Protein AF-A0A354K748-F1 (afdb_monomer_lite)

Sequence (217 aa):
MIGDKGWLSARDEPNITFRPRKWERGETMPKYYLRLAEQTVRAGMRTVRKTLIVLAAGIAILNGLFLYPMLTAGFHWQKLLPLAGGTAIGAALMLVYFFSNRKSVDETCRWLQEGQFKWRTGRLDDIVGEVVDYTYDDDGRDPVVKLYAYVDGEKVPEPVIYKTHLSHSASEFLTKKTTVRIRREGELHLGSQVTLVKPIGSKETWILPQNLEFDEH

Structure (mmCIF, N/CA/C/O backbone):
data_AF-A0A354K748-F1
#
_entry.id   AF-A0A354K748-F1
#
loop_
_atom_site.group_PDB
_atom_site.id
_atom_site.type_symbol
_atom_site.label_atom_id
_atom_site.label_alt_id
_atom_site.label_comp_id
_atom_site.label_asym_id
_atom_site.label_entity_id
_atom_site.label_seq_id
_atom_site.pdbx_PDB_ins_code
_atom_site.Cartn_x
_atom_site.Cartn_y
_atom_site.Cartn_z
_atom_site.occupancy
_atom_site.B_iso_or_equiv
_atom_site.auth_seq_id
_atom_site.auth_comp_id
_atom_site.auth_asym_id
_atom_site.auth_atom_id
_atom_site.pdbx_PDB_model_num
ATOM 1 N N . MET A 1 1 ? -12.310 20.104 15.685 1.00 75.94 1 MET A N 1
ATOM 2 C CA . MET A 1 1 ? -11.903 19.913 17.090 1.00 75.94 1 MET A CA 1
ATOM 3 C C . MET A 1 1 ? -11.054 18.658 17.218 1.00 75.94 1 MET A C 1
ATOM 5 O O . MET A 1 1 ? -11.095 17.814 16.329 1.00 75.94 1 MET A O 1
ATOM 9 N N . ILE A 1 2 ? -10.283 18.533 18.308 1.00 84.56 2 ILE A N 1
ATOM 10 C CA . ILE A 1 2 ? -9.567 17.283 18.611 1.00 84.56 2 ILE A CA 1
ATOM 11 C C . ILE A 1 2 ? -10.613 16.171 18.732 1.00 84.56 2 ILE A C 1
ATOM 13 O O . ILE A 1 2 ? -11.639 16.365 19.384 1.00 84.56 2 ILE A O 1
ATOM 17 N N . GLY A 1 3 ? -10.369 15.046 18.066 1.00 84.75 3 GLY A N 1
ATOM 18 C CA . GLY A 1 3 ? -11.308 13.932 17.952 1.00 84.75 3 GLY A CA 1
ATOM 19 C C . GLY A 1 3 ? -12.232 13.995 16.732 1.00 84.75 3 GLY A C 1
ATOM 20 O O . GLY A 1 3 ? -12.964 13.034 16.499 1.00 84.75 3 GLY A O 1
ATOM 21 N N . ASP A 1 4 ? -12.194 15.063 15.924 1.00 86.75 4 ASP A N 1
ATOM 22 C CA . ASP A 1 4 ? -12.896 15.067 14.637 1.00 86.75 4 ASP A CA 1
ATOM 23 C C . ASP A 1 4 ? -12.291 14.010 13.708 1.00 86.75 4 ASP A C 1
ATOM 25 O O . ASP A 1 4 ? -11.068 13.894 13.575 1.00 86.75 4 ASP A O 1
ATOM 29 N N . LYS A 1 5 ? -13.165 13.243 13.050 1.00 89.06 5 LYS A N 1
ATOM 30 C CA . LYS A 1 5 ? -12.787 12.113 12.201 1.00 89.06 5 LYS A CA 1
ATOM 31 C C . LYS A 1 5 ? -13.234 12.305 10.759 1.00 89.06 5 LYS A C 1
ATOM 33 O O . LYS A 1 5 ? -14.249 12.937 10.475 1.00 89.06 5 LYS A O 1
ATOM 38 N N . GLY A 1 6 ? -12.497 11.671 9.861 1.00 86.25 6 GLY A N 1
ATOM 39 C CA . GLY A 1 6 ? -12.905 11.376 8.494 1.00 86.25 6 GLY A CA 1
ATOM 40 C C . GLY A 1 6 ? -12.527 9.942 8.154 1.00 86.25 6 GLY A C 1
ATOM 41 O O . GLY A 1 6 ? -11.638 9.371 8.781 1.00 86.25 6 GLY A O 1
ATOM 42 N N . TRP A 1 7 ? -13.193 9.351 7.171 1.00 86.62 7 TRP A N 1
ATOM 43 C CA . TRP A 1 7 ? -12.970 7.965 6.758 1.00 86.62 7 TRP A CA 1
ATOM 44 C C . TRP A 1 7 ? -12.873 7.858 5.241 1.00 86.62 7 TRP A C 1
ATOM 46 O O . TRP A 1 7 ? -13.441 8.670 4.506 1.00 86.62 7 TRP A O 1
ATOM 56 N N . LEU A 1 8 ? -12.128 6.861 4.763 1.00 83.06 8 LEU A N 1
ATOM 57 C CA . LEU A 1 8 ? -11.859 6.694 3.337 1.00 83.06 8 LEU A CA 1
ATOM 58 C C . LEU A 1 8 ? -13.128 6.339 2.551 1.00 83.06 8 LEU A C 1
ATOM 60 O O . LEU A 1 8 ? -13.272 6.765 1.406 1.00 83.06 8 LEU A O 1
ATOM 64 N N . SER A 1 9 ? -14.056 5.586 3.149 1.00 74.06 9 SER A N 1
ATOM 65 C CA . SER A 1 9 ? -15.314 5.200 2.496 1.00 74.06 9 SER A CA 1
ATOM 66 C C . SER A 1 9 ? -16.288 6.369 2.259 1.00 74.06 9 SER A C 1
ATOM 68 O O . SER A 1 9 ? -17.224 6.226 1.472 1.00 74.06 9 SER A O 1
ATOM 70 N N . ALA A 1 10 ? -16.063 7.525 2.901 1.00 68.69 10 ALA A N 1
ATOM 71 C CA . ALA A 1 10 ? -16.827 8.774 2.796 1.00 68.69 10 ALA A CA 1
ATOM 72 C C . ALA A 1 10 ? -18.362 8.683 2.985 1.00 68.69 10 ALA A C 1
ATOM 74 O O . ALA A 1 10 ? -19.058 9.652 2.685 1.00 68.69 10 ALA A O 1
ATOM 75 N N . ARG A 1 11 ? -18.901 7.550 3.464 1.00 67.00 11 ARG A N 1
ATOM 76 C CA . ARG A 1 11 ? -20.341 7.353 3.720 1.00 67.00 11 ARG A CA 1
ATOM 77 C C . ARG A 1 11 ? -20.691 7.591 5.186 1.00 67.00 11 ARG A C 1
ATOM 79 O O . ARG A 1 11 ? -20.864 8.735 5.584 1.00 67.00 11 ARG A O 1
ATOM 86 N N . ASP A 1 12 ? -20.688 6.528 5.978 1.00 67.44 12 ASP A N 1
ATOM 87 C CA . ASP A 1 12 ? -21.029 6.538 7.399 1.00 67.44 12 ASP A CA 1
ATOM 88 C C . ASP A 1 12 ? -19.803 6.166 8.230 1.00 67.44 12 ASP A C 1
ATOM 90 O O . ASP A 1 12 ? -18.889 5.517 7.712 1.00 67.44 12 ASP A O 1
ATOM 94 N N . GLU A 1 13 ? -19.780 6.568 9.509 1.00 72.88 13 GLU A N 1
ATOM 95 C CA . GLU A 1 13 ? -18.718 6.127 10.416 1.00 72.88 13 GLU A CA 1
ATOM 96 C C . GLU A 1 13 ? -18.688 4.591 10.389 1.00 72.88 13 GLU A C 1
ATOM 98 O O . GLU A 1 13 ? -19.732 3.953 10.579 1.00 72.88 13 GLU A O 1
ATOM 103 N N . PRO A 1 14 ? -17.530 3.979 10.089 1.00 65.38 14 PRO A N 1
ATOM 104 C CA . PRO A 1 14 ? -17.460 2.541 9.910 1.00 65.38 14 PRO A CA 1
ATOM 105 C C . PRO A 1 14 ? -17.919 1.842 11.190 1.00 65.38 14 PRO A C 1
ATOM 107 O O . PRO A 1 14 ? -17.391 2.087 12.276 1.00 65.38 14 PRO A O 1
ATOM 110 N N . ASN A 1 15 ? -18.904 0.949 11.062 1.00 68.19 15 ASN A N 1
ATOM 111 C CA . ASN A 1 15 ? -19.340 0.111 12.172 1.00 68.19 15 ASN A CA 1
ATOM 112 C C . ASN A 1 15 ? -18.269 -0.953 12.445 1.00 68.19 15 ASN A C 1
ATOM 114 O O . ASN A 1 15 ? -18.221 -2.009 11.808 1.00 68.19 15 ASN A O 1
ATOM 118 N N . ILE A 1 16 ? -17.374 -0.632 13.374 1.00 66.94 16 ILE A N 1
ATOM 119 C CA . ILE A 1 16 ? -16.234 -1.462 13.735 1.00 66.94 16 ILE A CA 1
ATOM 120 C C . ILE A 1 16 ? -16.694 -2.495 14.764 1.00 66.94 16 ILE A C 1
ATOM 122 O O . ILE A 1 16 ? -16.715 -2.253 15.970 1.00 66.94 16 ILE A O 1
ATOM 126 N N . THR A 1 17 ? -17.083 -3.671 14.281 1.00 63.25 17 THR A N 1
ATOM 127 C CA . THR A 1 17 ? -17.423 -4.793 15.158 1.00 63.25 17 THR A CA 1
ATOM 128 C C . THR A 1 17 ? -16.148 -5.524 15.570 1.00 63.25 17 THR A C 1
ATOM 130 O O . THR A 1 17 ? -15.422 -6.040 14.713 1.00 63.25 17 THR A O 1
ATOM 133 N N . PHE A 1 18 ? -15.887 -5.589 16.880 1.00 61.38 18 PHE A N 1
ATOM 134 C CA . PHE A 1 18 ? -14.794 -6.393 17.423 1.00 61.38 18 PHE A CA 1
ATOM 135 C C . PHE A 1 18 ? -14.969 -7.848 16.993 1.00 61.38 18 PHE A C 1
ATOM 137 O O . PHE A 1 18 ? -16.021 -8.451 17.223 1.00 61.38 18 PHE A O 1
ATOM 144 N N . ARG A 1 19 ? -13.940 -8.415 16.363 1.00 63.41 19 ARG A N 1
ATOM 145 C CA . ARG A 1 19 ? -13.927 -9.826 15.988 1.00 63.41 19 ARG A CA 1
ATOM 146 C C . ARG A 1 19 ? -12.844 -10.541 16.781 1.00 63.41 19 ARG A C 1
ATOM 148 O O . ARG A 1 19 ? -11.734 -10.023 16.893 1.00 63.41 19 ARG A O 1
ATOM 155 N N . PRO A 1 20 ? -13.136 -11.730 17.338 1.00 54.44 20 PRO A N 1
ATOM 156 C CA . PRO A 1 20 ? -12.086 -12.536 17.934 1.00 54.44 20 PRO A CA 1
ATOM 157 C C . PRO A 1 20 ? -11.020 -12.781 16.869 1.00 54.44 20 PRO A C 1
ATOM 159 O O . PRO A 1 20 ? -11.369 -13.104 15.732 1.00 54.44 20 PRO A O 1
ATOM 162 N N . ARG A 1 21 ? -9.743 -12.612 17.236 1.00 55.16 21 ARG A N 1
ATOM 163 C CA . ARG A 1 21 ? -8.594 -12.891 16.366 1.00 55.16 21 ARG A CA 1
ATOM 164 C C . ARG A 1 21 ? -8.732 -14.310 15.829 1.00 55.16 21 ARG A C 1
ATOM 166 O O . ARG A 1 21 ? -8.419 -15.274 16.525 1.00 55.16 21 ARG A O 1
ATOM 173 N N . LYS A 1 22 ? -9.261 -14.465 14.618 1.00 52.22 22 LYS A N 1
ATOM 174 C CA . LYS A 1 22 ? -9.404 -15.783 14.015 1.00 52.22 22 LYS A CA 1
ATOM 175 C C . LYS A 1 22 ? -8.092 -16.098 13.293 1.00 52.22 22 LYS A C 1
ATOM 177 O O . LYS A 1 22 ? -7.622 -15.356 12.431 1.00 52.22 22 LYS A O 1
ATOM 182 N N . TRP A 1 23 ? -7.484 -17.193 13.738 1.00 52.84 23 TRP A N 1
ATOM 183 C CA . TRP A 1 23 ? -6.265 -17.824 13.231 1.00 52.84 23 TRP A CA 1
ATOM 184 C C . TRP A 1 23 ? -4.999 -16.954 13.221 1.00 52.84 23 TRP A C 1
ATOM 186 O O . TRP A 1 23 ? -4.477 -16.578 12.179 1.00 52.84 23 TRP A O 1
ATOM 196 N N . GLU A 1 24 ? -4.435 -16.773 14.417 1.00 51.75 24 GLU A N 1
ATOM 197 C CA . GLU A 1 24 ? -2.978 -16.658 14.616 1.00 51.75 24 GLU A CA 1
ATOM 198 C C . GLU A 1 24 ? -2.280 -18.041 14.581 1.00 51.75 24 GLU A C 1
ATOM 200 O O . GLU A 1 24 ? -1.058 -18.123 14.672 1.00 51.75 24 GLU A O 1
ATOM 205 N N . ARG A 1 25 ? -3.041 -19.144 14.481 1.00 42.56 25 ARG A N 1
ATOM 206 C CA . ARG A 1 25 ? -2.544 -20.524 14.621 1.00 42.56 25 ARG A CA 1
ATOM 207 C C . ARG A 1 25 ? -3.112 -21.463 13.562 1.00 42.56 25 ARG A C 1
ATOM 209 O O . ARG A 1 25 ? -3.894 -22.349 13.870 1.00 42.56 25 ARG A O 1
ATOM 216 N N . GLY A 1 26 ? -2.729 -21.255 12.312 1.00 48.12 26 GLY A N 1
ATOM 217 C CA . GLY A 1 26 ? -2.787 -22.295 11.288 1.00 48.12 26 GLY A CA 1
ATOM 218 C C . GLY A 1 26 ? -1.397 -22.376 10.687 1.00 48.12 26 GLY A C 1
ATOM 219 O O . GLY A 1 26 ? -0.922 -21.380 10.153 1.00 48.12 26 GLY A O 1
ATOM 220 N N . GLU A 1 27 ? -0.716 -23.510 10.830 1.00 52.72 27 GLU A N 1
ATOM 221 C CA . GLU A 1 27 ? 0.703 -23.676 10.476 1.00 52.72 27 GLU A CA 1
ATOM 222 C C . GLU A 1 27 ? 1.026 -23.376 9.003 1.00 52.72 27 GLU A C 1
ATOM 224 O O . GLU A 1 27 ? 2.193 -23.240 8.648 1.00 52.72 27 GLU A O 1
ATOM 229 N N . THR A 1 28 ? 0.023 -23.223 8.132 1.00 61.69 28 THR A N 1
ATOM 230 C CA . THR A 1 28 ? 0.229 -22.844 6.734 1.00 61.69 28 THR A CA 1
ATOM 231 C C . THR A 1 28 ? -0.881 -21.936 6.209 1.00 61.69 28 THR A C 1
ATOM 233 O O . THR A 1 28 ? -2.072 -22.179 6.387 1.00 61.69 28 THR A O 1
ATOM 236 N N . MET A 1 29 ? -0.476 -20.870 5.520 1.00 71.12 29 MET A N 1
ATOM 237 C CA . MET A 1 29 ? -1.375 -20.017 4.752 1.00 71.12 29 MET A CA 1
ATOM 238 C C . MET A 1 29 ? -1.887 -20.780 3.519 1.00 71.12 29 MET A C 1
ATOM 240 O O . MET A 1 29 ? -1.072 -21.368 2.798 1.00 71.12 29 MET A O 1
ATOM 244 N N . PRO A 1 30 ? -3.197 -20.761 3.209 1.00 75.00 30 PRO A N 1
ATOM 245 C CA . PRO A 1 30 ? -3.709 -21.460 2.039 1.00 75.00 30 PRO A CA 1
ATOM 246 C C . PRO A 1 30 ? -3.055 -20.941 0.751 1.00 75.00 30 PRO A C 1
ATOM 248 O O . PRO A 1 30 ? -2.940 -19.731 0.527 1.00 75.00 30 PRO A O 1
ATOM 251 N N . LYS A 1 31 ? -2.668 -21.862 -0.144 1.00 79.38 31 LYS A N 1
ATOM 252 C CA . LYS A 1 31 ? -1.959 -21.544 -1.402 1.00 79.38 31 LYS A CA 1
ATOM 253 C C . LYS A 1 31 ? -2.696 -20.519 -2.267 1.00 79.38 31 LYS A C 1
ATOM 255 O O . LYS A 1 31 ? -2.056 -19.756 -2.986 1.00 79.38 31 LYS A O 1
ATOM 260 N N . TYR A 1 32 ? -4.027 -20.507 -2.213 1.00 81.31 32 TYR A N 1
ATOM 261 C CA . TYR A 1 32 ? -4.853 -19.537 -2.927 1.00 81.31 32 TYR A CA 1
ATOM 262 C C . TYR A 1 32 ? -4.533 -18.094 -2.507 1.00 81.31 32 TYR A C 1
ATOM 264 O O . TYR A 1 32 ? -4.169 -17.278 -3.352 1.00 81.31 32 TYR A O 1
ATOM 272 N N . TYR A 1 33 ? -4.553 -17.798 -1.205 1.00 78.25 33 TYR A N 1
ATOM 273 C CA . TYR A 1 33 ? -4.236 -16.464 -0.694 1.00 78.25 33 TYR A CA 1
ATOM 274 C C . TYR A 1 33 ? -2.764 -16.099 -0.879 1.00 78.25 33 TYR A C 1
ATOM 276 O O . TYR A 1 33 ? -2.456 -14.927 -1.079 1.00 78.25 33 TYR A O 1
ATOM 284 N N . LEU A 1 34 ? -1.858 -17.087 -0.890 1.00 81.50 34 LEU A N 1
ATOM 285 C CA . LEU A 1 34 ? -0.450 -16.859 -1.239 1.00 81.50 34 LEU A CA 1
ATOM 286 C C . LEU A 1 34 ? -0.306 -16.360 -2.666 1.00 81.50 34 LEU A C 1
ATOM 288 O O . LEU A 1 34 ? 0.344 -15.346 -2.900 1.00 81.50 34 LEU A O 1
ATOM 292 N N . ARG A 1 35 ? -0.989 -17.012 -3.609 1.00 83.81 35 ARG A N 1
ATOM 293 C CA . ARG A 1 35 ? -1.013 -16.573 -5.006 1.00 83.81 35 ARG A CA 1
ATOM 294 C C . ARG A 1 35 ? -1.620 -15.180 -5.147 1.00 83.81 35 ARG A C 1
ATOM 296 O O . ARG A 1 35 ? -1.102 -14.389 -5.926 1.00 83.81 35 ARG A O 1
ATOM 303 N N . LEU A 1 36 ? -2.675 -14.860 -4.397 1.00 83.69 36 LEU A N 1
ATOM 304 C CA . LEU A 1 36 ? -3.265 -13.518 -4.408 1.00 83.69 36 LEU A CA 1
ATOM 305 C C . LEU A 1 36 ? -2.315 -12.460 -3.835 1.00 83.69 36 LEU A C 1
ATOM 307 O O . LEU A 1 36 ? -2.139 -11.409 -4.445 1.00 83.69 36 LEU A O 1
ATOM 311 N N . ALA A 1 37 ? -1.648 -12.745 -2.716 1.00 81.94 37 ALA A N 1
ATOM 312 C CA . ALA A 1 37 ? -0.648 -11.854 -2.137 1.00 81.94 37 ALA A CA 1
ATOM 313 C C . ALA A 1 37 ? 0.531 -11.627 -3.099 1.00 81.94 37 ALA A C 1
ATOM 315 O O . ALA A 1 37 ? 0.930 -10.485 -3.326 1.00 81.94 37 ALA A O 1
ATOM 316 N N . GLU A 1 38 ? 1.040 -12.685 -3.739 1.00 84.81 38 GLU A N 1
ATOM 317 C CA . GLU A 1 38 ? 2.064 -12.583 -4.784 1.00 84.81 38 GLU A CA 1
ATOM 318 C C . GLU A 1 38 ? 1.583 -11.756 -5.979 1.00 84.81 38 GLU A C 1
ATOM 320 O O . GLU A 1 38 ? 2.339 -10.945 -6.514 1.00 84.81 38 GLU A O 1
ATOM 325 N N . GLN A 1 39 ? 0.331 -11.931 -6.409 1.00 84.19 39 GLN A N 1
ATOM 326 C CA . GLN A 1 39 ? -0.252 -11.130 -7.482 1.00 84.19 39 GLN A CA 1
ATOM 327 C C . GLN A 1 39 ? -0.320 -9.653 -7.100 1.00 84.19 39 GLN A C 1
ATOM 329 O O . GLN A 1 39 ? 0.059 -8.823 -7.922 1.00 84.19 39 GLN A O 1
ATOM 334 N N . THR A 1 40 ? -0.707 -9.318 -5.867 1.00 80.62 40 THR A N 1
ATOM 335 C CA . THR A 1 40 ? -0.685 -7.941 -5.346 1.00 80.62 40 THR A CA 1
ATOM 336 C C . THR A 1 40 ? 0.741 -7.385 -5.301 1.00 80.62 40 THR A C 1
ATOM 338 O O . THR A 1 40 ? 0.992 -6.256 -5.730 1.00 80.62 40 THR A O 1
ATOM 341 N N . VAL A 1 41 ? 1.722 -8.188 -4.875 1.00 82.56 41 VAL A N 1
ATOM 342 C CA . VAL A 1 41 ? 3.137 -7.789 -4.888 1.00 82.56 41 VAL A CA 1
ATOM 343 C C . VAL A 1 41 ? 3.641 -7.560 -6.312 1.00 82.56 41 VAL A C 1
ATOM 345 O O . VAL A 1 41 ? 4.312 -6.563 -6.581 1.00 82.56 41 VAL A O 1
ATOM 348 N N . ARG A 1 42 ? 3.270 -8.415 -7.265 1.00 81.75 42 ARG A N 1
ATOM 349 C CA . ARG A 1 42 ? 3.650 -8.281 -8.678 1.00 81.75 42 ARG A CA 1
ATOM 350 C C . ARG A 1 42 ? 2.858 -7.204 -9.413 1.00 81.75 42 ARG A C 1
ATOM 352 O O . ARG A 1 42 ? 3.371 -6.667 -10.392 1.00 81.75 42 ARG A O 1
ATOM 359 N N . ALA A 1 43 ? 1.656 -6.847 -8.966 1.00 76.00 43 ALA A N 1
ATOM 360 C CA . ALA A 1 43 ? 0.807 -5.859 -9.627 1.00 76.00 43 ALA A CA 1
ATOM 361 C C . ALA A 1 43 ? 1.536 -4.519 -9.789 1.00 76.00 43 ALA A C 1
ATOM 363 O O . ALA A 1 43 ? 1.643 -4.045 -10.917 1.00 76.00 43 ALA A O 1
ATOM 364 N N . GLY A 1 44 ? 2.230 -4.014 -8.763 1.00 66.94 44 GLY A N 1
ATOM 365 C CA . GLY A 1 44 ? 2.998 -2.778 -8.972 1.00 66.94 44 GLY A CA 1
ATOM 366 C C . GLY A 1 44 ? 4.233 -2.874 -9.861 1.00 66.94 44 GLY A C 1
ATOM 367 O O . GLY A 1 44 ? 4.750 -1.828 -10.237 1.00 66.94 44 GLY A O 1
ATOM 368 N N . MET A 1 45 ? 4.695 -4.066 -10.269 1.00 71.25 45 MET A N 1
ATOM 369 C CA . MET A 1 45 ? 5.645 -4.138 -11.396 1.00 71.25 45 MET A CA 1
ATOM 370 C C . MET A 1 45 ? 5.000 -3.644 -12.691 1.00 71.25 45 MET A C 1
ATOM 372 O O . MET A 1 45 ? 5.692 -3.124 -13.563 1.00 71.25 45 MET A O 1
ATOM 376 N N . ARG A 1 46 ? 3.675 -3.782 -12.837 1.00 72.00 46 ARG A N 1
ATOM 377 C CA . ARG A 1 46 ? 2.939 -3.246 -13.989 1.00 72.00 46 ARG A CA 1
ATOM 378 C C . ARG A 1 46 ? 2.999 -1.724 -13.999 1.00 72.00 46 ARG A C 1
ATOM 380 O O . ARG A 1 46 ? 3.217 -1.153 -15.062 1.00 72.00 46 ARG A O 1
ATOM 387 N N . THR A 1 47 ? 2.869 -1.085 -12.838 1.00 68.75 47 THR A N 1
ATOM 388 C CA . THR A 1 47 ? 2.992 0.373 -12.698 1.00 68.75 47 THR A CA 1
ATOM 389 C C . THR A 1 47 ? 4.409 0.843 -13.034 1.00 68.75 47 THR A C 1
ATOM 391 O O . THR A 1 47 ? 4.564 1.703 -13.894 1.00 68.75 47 THR A O 1
ATOM 394 N N . VAL A 1 48 ? 5.447 0.181 -12.508 1.00 70.88 48 VAL A N 1
ATOM 395 C CA . VAL A 1 48 ? 6.855 0.440 -12.884 1.00 70.88 48 VAL A CA 1
ATOM 396 C C . VAL A 1 48 ? 7.082 0.282 -14.393 1.00 70.88 48 VAL A C 1
ATOM 398 O O . VAL A 1 48 ? 7.697 1.140 -15.024 1.00 70.88 48 VAL A O 1
ATOM 401 N N . ARG A 1 49 ? 6.545 -0.785 -15.002 1.00 76.19 49 ARG A N 1
ATOM 402 C CA . ARG A 1 49 ? 6.641 -1.022 -16.450 1.00 76.19 49 ARG A CA 1
ATOM 403 C C . ARG A 1 49 ? 5.966 0.089 -17.255 1.00 76.19 49 ARG A C 1
ATOM 405 O O . ARG A 1 49 ? 6.531 0.521 -18.254 1.00 76.19 49 ARG A O 1
ATOM 412 N N . LYS A 1 50 ? 4.788 0.564 -16.836 1.00 78.69 50 LYS A N 1
ATOM 413 C CA . LYS A 1 50 ? 4.105 1.697 -17.481 1.00 78.69 50 LYS A CA 1
ATOM 414 C C . LYS A 1 50 ? 4.943 2.972 -17.390 1.00 78.69 50 LYS A C 1
ATOM 416 O O . LYS A 1 50 ? 5.151 3.611 -18.415 1.00 78.69 50 LYS A O 1
ATOM 421 N N . THR A 1 51 ? 5.475 3.299 -16.213 1.00 75.94 51 THR A N 1
ATOM 422 C CA . THR A 1 51 ? 6.338 4.475 -16.018 1.00 75.94 51 THR A CA 1
ATOM 423 C C . THR A 1 51 ? 7.583 4.413 -16.900 1.00 75.94 51 THR A C 1
ATOM 425 O O . THR A 1 51 ? 7.928 5.399 -17.545 1.00 75.94 51 THR A O 1
ATOM 428 N N . LEU A 1 52 ? 8.216 3.240 -17.002 1.00 80.25 52 LEU A N 1
ATOM 429 C CA . LEU A 1 52 ? 9.352 3.019 -17.899 1.00 80.25 52 LEU A CA 1
ATOM 430 C C . LEU A 1 52 ? 8.986 3.209 -19.372 1.00 80.25 52 LEU A C 1
ATOM 432 O O . LEU A 1 52 ? 9.749 3.833 -20.098 1.00 80.25 52 LEU A O 1
ATOM 436 N N . ILE A 1 53 ? 7.826 2.715 -19.816 1.00 82.75 53 ILE A N 1
ATOM 437 C CA . ILE A 1 53 ? 7.354 2.918 -21.195 1.00 82.75 53 ILE A CA 1
ATOM 438 C C . ILE A 1 53 ? 7.129 4.407 -21.475 1.00 82.75 53 ILE A C 1
ATOM 440 O O . ILE A 1 53 ? 7.553 4.894 -22.518 1.00 82.75 53 ILE A O 1
ATOM 444 N N . VAL A 1 54 ? 6.503 5.138 -20.546 1.00 83.19 54 VAL A N 1
ATOM 445 C CA . VAL A 1 54 ? 6.265 6.584 -20.684 1.00 83.19 54 VAL A CA 1
ATOM 446 C C . VAL A 1 54 ? 7.586 7.353 -20.755 1.00 83.19 54 VAL A C 1
ATOM 448 O O . VAL A 1 54 ? 7.761 8.186 -21.641 1.00 83.19 54 VAL A O 1
ATOM 451 N N . LEU A 1 55 ? 8.541 7.039 -19.877 1.00 80.62 55 LEU A N 1
ATOM 452 C CA . LEU A 1 55 ? 9.880 7.633 -19.897 1.00 80.62 55 LEU A CA 1
ATOM 453 C C . LEU A 1 55 ? 10.630 7.309 -21.194 1.00 80.62 55 LEU A C 1
ATOM 455 O O . LEU A 1 55 ? 11.187 8.209 -21.818 1.00 80.62 55 LEU A O 1
ATOM 459 N N . ALA A 1 56 ? 10.614 6.049 -21.633 1.00 81.62 56 ALA A N 1
ATOM 460 C CA . ALA A 1 56 ? 11.249 5.623 -22.877 1.00 81.62 56 ALA A CA 1
ATOM 461 C C . ALA A 1 56 ? 10.641 6.326 -24.098 1.00 81.62 56 ALA A C 1
ATOM 463 O O . ALA A 1 56 ? 11.381 6.793 -24.963 1.00 81.62 56 ALA A O 1
ATOM 464 N N . ALA A 1 57 ? 9.313 6.466 -24.145 1.00 83.69 57 ALA A N 1
ATOM 465 C CA . ALA A 1 57 ? 8.622 7.219 -25.186 1.00 83.69 57 ALA A CA 1
ATOM 466 C C . ALA A 1 57 ? 9.011 8.706 -25.162 1.00 83.69 57 ALA A C 1
ATOM 468 O O . ALA A 1 57 ? 9.307 9.272 -26.211 1.00 83.69 57 ALA A O 1
ATOM 469 N N . GLY A 1 58 ? 9.092 9.325 -23.978 1.00 82.38 58 GLY A N 1
ATOM 470 C CA . GLY A 1 58 ? 9.547 10.709 -23.822 1.00 82.38 58 GLY A CA 1
ATOM 471 C C . GLY A 1 58 ? 10.970 10.929 -24.343 1.00 82.38 58 GLY A C 1
ATOM 472 O O . GLY A 1 58 ? 11.209 11.861 -25.109 1.00 82.38 58 GLY A O 1
ATOM 473 N N . ILE A 1 59 ? 11.903 10.031 -24.005 1.00 80.81 59 ILE A N 1
ATOM 474 C CA . ILE A 1 59 ? 13.276 10.078 -24.530 1.00 80.81 59 ILE A CA 1
ATOM 475 C C . ILE A 1 59 ? 13.296 9.870 -26.050 1.00 80.81 59 ILE A C 1
ATOM 477 O O . ILE A 1 59 ? 14.006 10.588 -26.750 1.00 80.81 59 ILE A O 1
ATOM 481 N N . ALA A 1 60 ? 12.512 8.929 -26.582 1.00 81.12 60 ALA A N 1
ATOM 482 C CA . ALA A 1 60 ? 12.431 8.687 -28.022 1.00 81.12 60 ALA A CA 1
ATOM 483 C C . ALA A 1 60 ? 11.904 9.912 -28.792 1.00 81.12 60 ALA A C 1
ATOM 485 O O . ALA A 1 60 ? 12.457 10.256 -29.835 1.00 81.12 60 ALA A O 1
ATOM 486 N N . ILE A 1 61 ? 10.889 10.603 -28.261 1.00 83.12 61 ILE A N 1
ATOM 487 C CA . ILE A 1 61 ? 10.336 11.830 -28.855 1.00 83.12 61 ILE A CA 1
ATOM 488 C C . ILE A 1 61 ? 11.367 12.959 -28.829 1.00 83.12 61 ILE A C 1
ATOM 490 O O . ILE A 1 61 ? 11.597 13.589 -29.859 1.00 83.12 61 ILE A O 1
ATOM 494 N N . LEU A 1 62 ? 12.023 13.195 -27.686 1.00 78.56 62 LEU A N 1
ATOM 495 C CA . LEU A 1 62 ? 13.077 14.209 -27.576 1.00 78.56 62 LEU A CA 1
ATOM 496 C C . LEU A 1 62 ? 14.208 13.927 -28.569 1.00 78.56 62 LEU A C 1
ATOM 498 O O . LEU A 1 62 ? 14.615 14.814 -29.313 1.00 78.56 62 LEU A O 1
ATOM 502 N N . ASN A 1 63 ? 14.654 12.676 -28.666 1.00 76.00 63 ASN A N 1
ATOM 503 C CA . ASN A 1 63 ? 15.640 12.281 -29.666 1.00 76.00 63 ASN A CA 1
ATOM 504 C C . ASN A 1 63 ? 15.163 12.523 -31.092 1.00 76.00 63 ASN A C 1
ATOM 506 O O . ASN A 1 63 ? 15.932 13.042 -31.889 1.00 76.00 63 ASN A O 1
ATOM 510 N N . GLY A 1 64 ? 13.913 12.192 -31.419 1.00 74.38 64 GLY A N 1
ATOM 511 C CA . GLY A 1 64 ? 13.336 12.492 -32.727 1.00 74.38 64 GLY A CA 1
ATOM 512 C C . GLY A 1 64 ? 13.370 13.990 -33.040 1.00 74.38 64 GLY A C 1
ATOM 513 O O . GLY A 1 64 ? 13.795 14.371 -34.126 1.00 74.38 64 GLY A O 1
ATOM 514 N N . LEU A 1 65 ? 13.011 14.839 -32.072 1.00 78.69 65 LEU A N 1
ATOM 515 C CA . LEU A 1 65 ? 13.003 16.298 -32.221 1.00 78.69 65 LEU A CA 1
ATOM 516 C C . LEU A 1 65 ? 14.401 16.908 -32.384 1.00 78.69 65 LEU A C 1
ATOM 518 O O . LEU A 1 65 ? 14.533 17.904 -33.086 1.00 78.69 65 LEU A O 1
ATOM 522 N N . PHE A 1 66 ? 15.438 16.338 -31.764 1.00 73.81 66 PHE A N 1
ATOM 523 C CA . PHE A 1 66 ? 16.800 16.885 -31.831 1.00 73.81 66 PHE A CA 1
ATOM 524 C C . PHE A 1 66 ? 17.678 16.229 -32.909 1.00 73.81 66 PHE A C 1
ATOM 526 O O . PHE A 1 66 ? 18.444 16.925 -33.576 1.00 73.81 66 PHE A O 1
ATOM 533 N N . LEU A 1 67 ? 17.563 14.915 -33.129 1.00 71.38 67 LEU A N 1
ATOM 534 C CA . LEU A 1 67 ? 18.359 14.184 -34.125 1.00 71.38 67 LEU A CA 1
ATOM 535 C C . LEU A 1 67 ? 17.876 14.442 -35.546 1.00 71.38 67 LEU A C 1
ATOM 537 O O . LEU A 1 67 ? 18.710 14.610 -36.431 1.00 71.38 67 LEU A O 1
ATOM 541 N N . TYR A 1 68 ? 16.560 14.476 -35.777 1.00 69.44 68 TYR A N 1
ATOM 542 C CA . TYR A 1 68 ? 16.017 14.621 -37.129 1.00 69.44 68 TYR A CA 1
ATOM 543 C C . TYR A 1 68 ? 16.460 15.937 -37.795 1.00 69.44 68 TYR A C 1
ATOM 545 O O . TYR A 1 68 ? 17.040 15.862 -38.879 1.00 69.44 68 TYR A O 1
ATOM 553 N N . PRO A 1 69 ? 16.343 17.120 -37.150 1.00 70.25 69 PRO A N 1
ATOM 554 C CA . PRO A 1 69 ? 16.802 18.375 -37.746 1.00 70.25 69 PRO A CA 1
ATOM 555 C C . PRO A 1 69 ? 18.325 18.441 -37.899 1.00 70.25 69 PRO A C 1
ATOM 557 O O . PRO A 1 69 ? 18.819 18.980 -38.889 1.00 70.25 69 PRO A O 1
ATOM 560 N N . MET A 1 70 ? 19.087 17.881 -36.948 1.00 68.50 70 MET A N 1
ATOM 561 C CA . MET A 1 70 ? 20.554 17.855 -37.018 1.00 68.50 70 MET A CA 1
ATOM 562 C C . MET A 1 70 ? 21.071 16.979 -38.164 1.00 68.50 70 MET A C 1
ATOM 564 O O . MET A 1 70 ? 22.030 17.365 -38.834 1.00 68.50 70 MET A O 1
ATOM 568 N N . LEU A 1 71 ? 20.428 15.833 -38.412 1.00 68.94 71 LEU A N 1
ATOM 569 C CA . LEU A 1 71 ? 20.753 14.939 -39.525 1.00 68.94 71 LEU A CA 1
ATOM 570 C C . LEU A 1 71 ? 20.412 15.579 -40.876 1.00 68.94 71 LEU A C 1
ATOM 572 O O . LEU A 1 71 ? 21.207 15.485 -41.807 1.00 68.94 71 LEU A O 1
ATOM 576 N N . THR A 1 72 ? 19.280 16.285 -40.981 1.00 69.19 72 THR A N 1
ATOM 577 C CA . THR A 1 72 ? 18.899 16.990 -42.218 1.00 69.19 72 THR A CA 1
ATOM 578 C C . THR A 1 72 ? 19.726 18.250 -42.483 1.00 69.19 72 THR A C 1
ATOM 580 O O . THR A 1 72 ? 19.872 18.648 -43.633 1.00 69.19 72 THR A O 1
ATOM 583 N N . ALA A 1 73 ? 20.290 18.873 -41.443 1.00 71.94 73 ALA A N 1
ATOM 584 C CA . ALA A 1 73 ? 21.088 20.098 -41.550 1.00 71.94 73 ALA A CA 1
ATOM 585 C C . ALA A 1 73 ? 22.602 19.853 -41.752 1.00 71.94 73 ALA A C 1
ATOM 587 O O . ALA A 1 73 ? 23.380 20.804 -41.723 1.00 71.94 73 ALA A O 1
ATOM 588 N N . GLY A 1 74 ? 23.038 18.601 -41.952 1.00 65.19 74 GLY A N 1
ATOM 589 C CA . GLY A 1 74 ? 24.431 18.277 -42.296 1.00 65.19 74 GLY A CA 1
ATOM 590 C C . GLY A 1 74 ? 25.446 18.476 -41.160 1.00 65.19 74 GLY A C 1
ATOM 591 O O . GLY A 1 74 ? 26.616 18.755 -41.417 1.00 65.19 74 GLY A O 1
ATOM 592 N N . PHE A 1 75 ? 25.023 18.365 -39.897 1.00 65.06 75 PHE A N 1
ATOM 593 C CA . PHE A 1 75 ? 25.898 18.601 -38.745 1.00 65.06 75 PHE A CA 1
ATOM 594 C C . PHE A 1 75 ? 27.007 17.545 -38.568 1.00 65.06 75 PHE A C 1
ATOM 596 O O . PHE A 1 75 ? 26.798 16.346 -38.741 1.00 65.06 75 PHE A O 1
ATOM 603 N N . HIS A 1 76 ? 28.189 17.994 -38.126 1.00 64.56 76 HIS A N 1
ATOM 604 C CA . HIS A 1 76 ? 29.328 17.130 -37.795 1.00 64.56 76 HIS A CA 1
ATOM 605 C C . HIS A 1 76 ? 29.042 16.196 -36.605 1.00 64.56 76 HIS A C 1
ATOM 607 O O . HIS A 1 76 ? 28.496 16.621 -35.584 1.00 64.56 76 HIS A O 1
ATOM 613 N N . TRP A 1 77 ? 29.514 14.946 -36.702 1.00 64.44 77 TRP A N 1
ATOM 614 C CA . TRP A 1 77 ? 29.272 13.851 -35.743 1.00 64.44 77 TRP A CA 1
ATOM 615 C C . TRP A 1 77 ? 29.584 14.198 -34.274 1.00 64.44 77 TRP A C 1
ATOM 617 O O . TRP A 1 77 ? 28.941 13.700 -33.353 1.00 64.44 77 TRP A O 1
ATOM 627 N N . GLN A 1 78 ? 30.521 15.121 -34.048 1.00 66.00 78 GLN A N 1
ATOM 628 C CA . GLN A 1 78 ? 30.920 15.600 -32.723 1.00 66.00 78 GLN A CA 1
ATOM 629 C C . GLN A 1 78 ? 29.779 16.277 -31.948 1.00 66.00 78 GLN A C 1
ATOM 631 O O . GLN A 1 78 ? 29.783 16.254 -30.721 1.00 66.00 78 GLN A O 1
ATOM 636 N N . LYS A 1 79 ? 28.775 16.841 -32.635 1.00 66.19 79 LYS A N 1
ATOM 637 C CA . LYS A 1 79 ? 27.599 17.445 -31.982 1.00 66.19 79 LYS A CA 1
ATOM 638 C C . LYS A 1 79 ? 26.501 16.429 -31.649 1.00 66.19 79 LYS A C 1
ATOM 640 O O . LYS A 1 79 ? 25.609 16.746 -30.870 1.00 66.19 79 LYS A O 1
ATOM 645 N N . LEU A 1 80 ? 26.596 15.206 -32.180 1.00 66.06 80 LEU A N 1
ATOM 646 C CA . LEU A 1 80 ? 25.695 14.088 -31.867 1.00 66.06 80 LEU A CA 1
ATOM 647 C C . LEU A 1 80 ? 26.158 13.299 -30.631 1.00 66.06 80 LEU A C 1
ATOM 649 O O . LEU A 1 80 ? 25.338 12.681 -29.955 1.00 66.06 80 LEU A O 1
ATOM 653 N N . LEU A 1 81 ? 27.453 13.356 -30.302 1.00 68.62 81 LEU A N 1
ATOM 654 C CA . LEU A 1 81 ? 28.076 12.691 -29.148 1.00 68.62 81 LEU A CA 1
ATOM 655 C C . LEU A 1 81 ? 27.408 13.009 -27.794 1.00 68.62 81 LEU A C 1
ATOM 657 O O . LEU A 1 81 ? 27.131 12.066 -27.054 1.00 68.62 81 LEU A O 1
ATOM 661 N N . PRO A 1 82 ? 27.088 14.276 -27.454 1.00 69.50 82 PRO A N 1
ATOM 662 C CA . PRO A 1 82 ? 26.406 14.597 -26.198 1.00 69.50 82 PRO 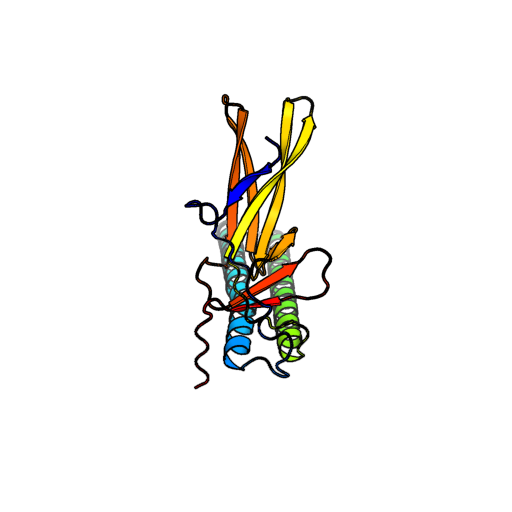A CA 1
ATOM 663 C C . PRO A 1 82 ? 24.993 14.008 -26.126 1.00 69.50 82 PRO A C 1
ATOM 665 O O . PRO A 1 82 ? 24.558 13.567 -25.064 1.00 69.50 82 PRO A O 1
ATOM 668 N N . LEU A 1 83 ? 24.291 13.951 -27.263 1.00 70.06 83 LEU A N 1
ATOM 669 C CA . LEU A 1 83 ? 22.944 13.389 -27.350 1.00 70.06 83 LEU A CA 1
ATOM 670 C C . LEU A 1 83 ? 22.979 11.854 -27.237 1.00 70.06 83 LEU A C 1
ATOM 672 O O . LEU A 1 83 ? 22.218 11.261 -26.474 1.00 70.06 83 LEU A O 1
ATOM 676 N N . ALA A 1 84 ? 23.922 11.202 -27.923 1.00 68.94 84 ALA A N 1
ATOM 677 C CA . ALA A 1 84 ? 24.176 9.767 -27.794 1.00 68.94 84 ALA A CA 1
ATOM 678 C C . ALA A 1 84 ? 24.616 9.385 -26.365 1.00 68.94 84 ALA A C 1
ATOM 680 O O . ALA A 1 84 ? 24.170 8.378 -25.819 1.00 68.94 84 ALA A O 1
ATOM 681 N N . GLY A 1 85 ? 25.432 10.222 -25.718 1.00 74.56 85 GLY A N 1
ATOM 682 C CA . GLY A 1 85 ? 25.825 10.051 -24.320 1.00 74.56 85 GLY A CA 1
ATOM 683 C C . GLY A 1 85 ? 24.643 10.185 -23.358 1.00 74.56 85 GLY A C 1
ATOM 684 O O . GLY A 1 85 ? 24.418 9.304 -22.530 1.00 74.56 85 GLY A O 1
ATOM 685 N N . GLY A 1 86 ? 23.837 11.243 -23.497 1.00 74.69 86 GLY A N 1
ATOM 686 C CA . GLY A 1 86 ? 22.656 11.470 -22.657 1.00 74.69 86 GLY A CA 1
ATOM 687 C C . GLY A 1 86 ? 21.603 10.365 -22.783 1.00 74.69 86 GLY A C 1
ATOM 688 O O . GLY A 1 86 ? 21.013 9.945 -21.788 1.00 74.69 86 GLY A O 1
ATOM 689 N N . THR A 1 87 ? 21.412 9.828 -23.987 1.00 76.94 87 THR A N 1
ATOM 690 C CA . THR A 1 87 ? 20.485 8.713 -24.234 1.00 76.94 87 THR A CA 1
ATOM 691 C C . THR A 1 87 ? 20.987 7.387 -23.687 1.00 76.94 87 THR A C 1
ATOM 693 O O . THR A 1 87 ? 20.206 6.660 -23.074 1.00 76.94 87 THR A O 1
ATOM 696 N N . ALA A 1 88 ? 22.282 7.093 -23.831 1.00 77.06 88 ALA A N 1
ATOM 697 C CA . ALA A 1 88 ? 22.900 5.918 -23.228 1.00 77.06 88 ALA A CA 1
ATOM 698 C C . ALA A 1 88 ? 22.808 5.957 -21.692 1.00 77.06 88 ALA A C 1
ATOM 700 O O . ALA A 1 88 ? 22.443 4.956 -21.074 1.00 77.06 88 ALA A O 1
ATOM 701 N N . ILE A 1 89 ? 23.051 7.121 -21.077 1.00 82.31 89 ILE A N 1
ATOM 702 C CA . ILE A 1 89 ? 22.891 7.322 -19.628 1.00 82.31 89 ILE A CA 1
ATOM 703 C C . ILE A 1 89 ? 21.425 7.138 -19.216 1.00 82.31 89 ILE A C 1
ATOM 705 O O . ILE A 1 89 ? 21.142 6.408 -18.267 1.00 82.31 89 ILE A O 1
ATOM 709 N N . GLY A 1 90 ? 20.481 7.739 -19.947 1.00 78.06 90 GLY A N 1
ATOM 710 C CA . GLY A 1 90 ? 19.048 7.581 -19.686 1.00 78.06 90 GLY A CA 1
ATOM 711 C C . GLY A 1 90 ? 18.587 6.122 -19.766 1.00 78.06 90 GLY A C 1
ATOM 712 O O . GLY A 1 90 ? 17.867 5.649 -18.885 1.00 78.06 90 GLY A O 1
ATOM 713 N N . ALA A 1 91 ? 19.054 5.378 -20.771 1.00 79.12 91 ALA A N 1
ATOM 714 C CA . ALA A 1 91 ? 18.775 3.951 -20.916 1.00 79.12 91 ALA A CA 1
ATOM 715 C C . ALA A 1 91 ? 19.398 3.118 -19.781 1.00 79.12 91 ALA A C 1
ATOM 717 O O . ALA A 1 91 ? 18.734 2.240 -19.228 1.00 79.12 91 ALA A O 1
ATOM 718 N N . ALA A 1 92 ? 20.638 3.418 -19.383 1.00 80.75 92 ALA A N 1
ATOM 719 C CA . ALA A 1 92 ? 21.302 2.750 -18.266 1.00 80.75 92 ALA A CA 1
ATOM 720 C C . ALA A 1 92 ? 20.550 2.971 -16.942 1.00 80.75 92 ALA A C 1
ATOM 722 O O . ALA A 1 92 ? 20.289 2.011 -16.217 1.00 80.75 92 ALA A O 1
ATOM 723 N N . LEU A 1 93 ? 20.125 4.205 -16.654 1.00 80.75 93 LEU A N 1
ATOM 724 C CA . LEU A 1 93 ? 19.330 4.526 -15.465 1.00 80.75 93 LEU A CA 1
ATOM 725 C C . LEU A 1 93 ? 17.974 3.810 -15.468 1.00 80.75 93 LEU A C 1
ATOM 727 O O . LEU A 1 93 ? 17.557 3.287 -14.434 1.00 80.75 93 LEU A O 1
ATOM 731 N N . MET A 1 94 ? 17.308 3.717 -16.625 1.00 80.69 94 MET A N 1
ATOM 732 C CA . MET A 1 94 ? 16.069 2.944 -16.755 1.00 80.69 94 MET A CA 1
ATOM 733 C C . MET A 1 94 ? 16.275 1.454 -16.476 1.00 80.69 94 MET A C 1
ATOM 735 O O . MET A 1 94 ? 15.458 0.848 -15.782 1.00 80.69 94 MET A O 1
ATOM 739 N N . LEU A 1 95 ? 17.363 0.862 -16.977 1.00 82.44 95 LEU A N 1
ATOM 740 C CA . LEU A 1 95 ? 17.696 -0.537 -16.707 1.00 82.44 95 LEU A CA 1
ATOM 741 C C . LEU A 1 95 ? 17.975 -0.763 -15.221 1.00 82.44 95 LEU A C 1
ATOM 743 O O . LEU A 1 95 ? 17.409 -1.685 -14.635 1.00 82.44 95 LEU A O 1
ATOM 747 N N . VAL A 1 96 ? 18.781 0.096 -14.591 1.00 85.00 96 VAL A N 1
ATOM 748 C CA . VAL A 1 96 ? 19.055 0.027 -13.147 1.00 85.00 96 VAL A CA 1
ATOM 749 C C . VAL A 1 96 ? 17.757 0.130 -12.348 1.00 85.00 96 VAL A C 1
ATOM 751 O O . VAL A 1 96 ? 17.509 -0.697 -11.469 1.00 85.00 96 VAL A O 1
ATOM 754 N N . TYR A 1 97 ? 16.886 1.084 -12.686 1.00 80.31 97 TYR A N 1
ATOM 755 C CA . TYR A 1 97 ? 15.586 1.242 -12.038 1.00 80.31 97 TYR A CA 1
ATOM 756 C C . TYR A 1 97 ? 14.698 -0.000 -12.211 1.00 80.31 97 TYR A C 1
ATOM 758 O O . TYR A 1 97 ? 14.091 -0.465 -11.242 1.00 80.31 97 TYR A O 1
ATOM 766 N N . PHE A 1 98 ? 14.652 -0.587 -13.411 1.00 81.94 98 PHE A N 1
ATOM 767 C CA . PHE A 1 98 ? 13.888 -1.805 -13.684 1.00 81.94 98 PHE A CA 1
ATOM 768 C C . PHE A 1 98 ? 14.407 -3.011 -12.894 1.00 81.94 98 PHE A C 1
ATOM 770 O O . PHE A 1 98 ? 13.625 -3.692 -12.228 1.00 81.94 98 PHE A O 1
ATOM 777 N N . PHE A 1 99 ? 15.717 -3.274 -12.938 1.00 82.62 99 PHE A N 1
ATOM 778 C CA . PHE A 1 99 ? 16.324 -4.410 -12.243 1.00 82.62 99 PHE A CA 1
ATOM 779 C C . PHE A 1 99 ? 16.249 -4.265 -10.723 1.00 82.62 99 PHE A C 1
ATOM 781 O O . PHE A 1 99 ? 15.980 -5.253 -10.042 1.00 82.62 99 PHE A O 1
ATOM 788 N N . SER A 1 100 ? 16.417 -3.050 -10.195 1.00 81.69 100 SER A N 1
ATOM 789 C CA . SER A 1 100 ? 16.265 -2.770 -8.764 1.00 81.69 100 SER A CA 1
ATOM 790 C C . SER A 1 100 ? 14.841 -3.070 -8.279 1.00 81.69 100 SER A C 1
ATOM 792 O O . SER A 1 100 ? 14.653 -3.840 -7.335 1.00 81.69 100 SER A O 1
ATOM 794 N N . ASN A 1 101 ? 13.821 -2.568 -8.988 1.00 81.94 101 ASN A N 1
ATOM 795 C CA . ASN A 1 101 ? 12.421 -2.851 -8.653 1.00 81.94 101 ASN A CA 1
ATOM 796 C C . ASN A 1 101 ? 12.075 -4.336 -8.795 1.00 81.94 101 ASN A C 1
ATOM 798 O O . ASN A 1 101 ? 11.398 -4.894 -7.933 1.00 81.94 101 ASN A O 1
ATOM 802 N N . ARG A 1 102 ? 12.562 -4.992 -9.855 1.00 82.56 102 ARG A N 1
ATOM 803 C CA . ARG A 1 102 ? 12.361 -6.431 -10.054 1.00 82.56 102 ARG A CA 1
ATOM 804 C C . ARG A 1 102 ? 12.951 -7.234 -8.899 1.00 82.56 102 ARG A C 1
ATOM 806 O O . ARG A 1 102 ? 12.249 -8.063 -8.334 1.00 82.56 102 ARG A O 1
ATOM 813 N N . LYS A 1 103 ? 14.197 -6.947 -8.515 1.00 83.62 103 LYS A N 1
ATOM 814 C CA . LYS A 1 103 ? 14.868 -7.613 -7.394 1.00 83.62 103 LYS A CA 1
ATOM 815 C C . LYS A 1 103 ? 14.097 -7.424 -6.087 1.00 83.62 103 LYS A C 1
ATOM 817 O O . LYS A 1 103 ? 13.881 -8.396 -5.377 1.00 83.62 103 LYS A O 1
ATOM 822 N N . SER A 1 104 ? 13.633 -6.205 -5.806 1.00 82.25 104 SER A N 1
ATOM 823 C CA . SER A 1 104 ? 12.820 -5.916 -4.616 1.00 82.25 104 SER A CA 1
ATOM 824 C C . SER A 1 104 ? 11.503 -6.706 -4.601 1.00 82.25 104 SER A C 1
ATOM 826 O O . SER A 1 104 ? 11.097 -7.231 -3.564 1.00 82.25 104 SER A O 1
ATOM 828 N N . VAL A 1 105 ? 10.843 -6.840 -5.753 1.00 82.25 105 VAL A N 1
ATOM 829 C CA . VAL A 1 105 ? 9.597 -7.610 -5.889 1.00 82.25 105 VAL A CA 1
ATOM 830 C C . VAL A 1 105 ? 9.835 -9.107 -5.735 1.00 82.25 105 VAL A C 1
ATOM 832 O O . VAL A 1 105 ? 9.067 -9.763 -5.030 1.00 82.25 105 VAL A O 1
ATOM 835 N N . ASP A 1 106 ? 10.894 -9.636 -6.344 1.00 83.44 106 ASP A N 1
ATOM 836 C CA . ASP A 1 106 ? 11.278 -11.043 -6.222 1.00 83.44 106 ASP A CA 1
ATOM 837 C C . ASP A 1 106 ? 11.642 -11.381 -4.766 1.00 83.44 106 ASP A C 1
ATOM 839 O O . ASP A 1 106 ? 11.197 -12.397 -4.237 1.00 83.44 106 ASP A O 1
ATOM 843 N N . GLU A 1 107 ? 12.360 -10.490 -4.078 1.00 84.31 107 GLU A N 1
ATOM 844 C CA . GLU A 1 107 ? 12.677 -10.620 -2.653 1.00 84.31 107 GLU A CA 1
ATOM 845 C C . GLU A 1 107 ? 11.423 -10.579 -1.771 1.00 84.31 107 GLU A C 1
ATOM 847 O O . GLU A 1 107 ? 11.261 -11.429 -0.899 1.00 84.31 107 GLU A O 1
ATOM 852 N N . THR A 1 108 ? 10.488 -9.666 -2.047 1.00 82.31 108 THR A N 1
ATOM 853 C CA . THR A 1 108 ? 9.210 -9.594 -1.320 1.00 82.31 108 THR A CA 1
ATOM 854 C C . THR A 1 108 ? 8.371 -10.862 -1.535 1.00 82.31 108 THR A C 1
ATOM 856 O O . THR A 1 108 ? 7.775 -11.376 -0.590 1.00 82.31 108 THR A O 1
ATOM 859 N N . CYS A 1 109 ? 8.337 -11.401 -2.761 1.00 82.50 109 CYS A N 1
ATOM 860 C CA . CYS A 1 109 ? 7.677 -12.680 -3.052 1.00 82.50 109 CYS A CA 1
ATOM 861 C C . CYS A 1 109 ? 8.363 -13.846 -2.333 1.00 82.50 109 CYS A C 1
ATOM 863 O O . CYS A 1 109 ? 7.685 -14.727 -1.812 1.00 82.50 109 CYS A O 1
ATOM 865 N N . ARG A 1 110 ? 9.698 -13.845 -2.262 1.00 82.56 110 ARG A N 1
ATOM 866 C CA . ARG A 1 110 ? 10.447 -14.849 -1.505 1.00 82.56 110 ARG A CA 1
ATOM 867 C C . ARG A 1 110 ? 10.107 -14.783 -0.015 1.00 82.56 110 ARG A C 1
ATOM 869 O O . ARG A 1 110 ? 9.798 -15.810 0.568 1.00 82.56 110 ARG A O 1
ATOM 876 N N . TRP A 1 111 ? 10.075 -13.595 0.586 1.00 81.69 111 TRP A N 1
ATOM 877 C CA . TRP A 1 111 ? 9.680 -13.419 1.989 1.00 81.69 111 TRP A CA 1
ATOM 878 C C . TRP A 1 111 ? 8.242 -13.875 2.269 1.00 81.69 111 TRP A C 1
ATOM 880 O O . TRP A 1 111 ? 7.976 -14.435 3.332 1.00 81.69 111 TRP A O 1
ATOM 890 N N . LEU A 1 112 ? 7.321 -13.671 1.318 1.00 80.25 112 LEU A N 1
ATOM 891 C CA . LEU A 1 112 ? 5.967 -14.234 1.383 1.00 80.25 112 LEU A CA 1
ATOM 892 C C . LEU A 1 112 ? 6.001 -15.769 1.440 1.00 80.25 112 LEU A C 1
ATOM 894 O O . LEU A 1 112 ? 5.323 -16.361 2.275 1.00 80.25 112 LEU A O 1
ATOM 898 N N . GLN A 1 113 ? 6.802 -16.406 0.584 1.00 79.50 113 GLN A N 1
ATOM 899 C CA . GLN A 1 113 ? 6.942 -17.867 0.519 1.00 79.50 113 GLN A CA 1
ATOM 900 C C . GLN A 1 113 ? 7.679 -18.458 1.730 1.00 79.50 113 GLN A C 1
ATOM 902 O O . GLN A 1 113 ? 7.357 -19.559 2.163 1.00 79.50 113 GLN A O 1
ATOM 907 N N . GLU A 1 114 ? 8.631 -17.718 2.299 1.00 81.44 114 GLU A N 1
ATOM 908 C CA . GLU A 1 114 ? 9.366 -18.068 3.523 1.00 81.44 114 GLU A CA 1
ATOM 909 C C . GLU A 1 114 ? 8.533 -17.865 4.804 1.00 81.44 114 GLU A C 1
ATOM 911 O O . GLU A 1 114 ? 9.015 -18.144 5.899 1.00 81.44 114 GLU A O 1
ATOM 916 N N . GLY A 1 115 ? 7.292 -17.371 4.698 1.00 72.62 115 GLY A N 1
ATOM 917 C CA . GLY A 1 115 ? 6.403 -17.184 5.847 1.00 72.62 115 GLY A CA 1
ATOM 918 C C . GLY A 1 115 ? 6.754 -15.982 6.730 1.00 72.62 115 GLY A C 1
ATOM 919 O O . GLY A 1 115 ? 6.318 -15.914 7.875 1.00 72.62 115 GLY A O 1
ATOM 920 N N . GLN A 1 116 ? 7.512 -15.004 6.217 1.00 76.19 116 GLN A N 1
ATOM 921 C CA . GLN A 1 116 ? 7.843 -13.782 6.970 1.00 76.19 116 GLN A CA 1
ATOM 922 C C . GLN A 1 116 ? 6.641 -12.840 7.152 1.00 76.19 116 GLN A C 1
ATOM 924 O O . GLN A 1 116 ? 6.687 -11.885 7.931 1.00 76.19 116 GLN A O 1
ATOM 929 N N . PHE A 1 117 ? 5.560 -13.091 6.419 1.00 75.25 117 PHE A N 1
ATOM 930 C CA . PHE A 1 117 ? 4.312 -12.357 6.521 1.00 75.25 117 PHE A CA 1
ATOM 931 C C . PHE A 1 117 ? 3.371 -13.095 7.462 1.00 75.25 117 PHE A C 1
ATOM 933 O O . PHE A 1 117 ? 3.160 -14.300 7.325 1.00 75.25 117 PHE A O 1
ATOM 940 N N . LYS A 1 118 ? 2.757 -12.364 8.393 1.00 75.75 118 LYS A N 1
ATOM 941 C CA . LYS A 1 118 ? 1.759 -12.957 9.278 1.00 75.75 118 LYS A CA 1
ATOM 942 C C . LYS A 1 118 ? 0.407 -12.981 8.589 1.00 75.75 118 LYS A C 1
ATOM 944 O O . LYS A 1 118 ? -0.180 -11.942 8.285 1.00 75.75 118 LYS A O 1
ATOM 949 N N . TRP A 1 119 ? -0.091 -14.188 8.373 1.00 70.31 119 TRP A N 1
ATOM 950 C CA . TRP A 1 119 ? -1.470 -14.406 7.978 1.00 70.31 119 TRP A CA 1
ATOM 951 C C . TRP A 1 119 ? -2.402 -14.020 9.128 1.00 70.31 119 TRP A C 1
ATOM 953 O O . TRP A 1 119 ? -2.204 -14.449 10.265 1.00 70.31 119 TRP A O 1
ATOM 963 N N . ARG A 1 120 ? -3.413 -13.201 8.835 1.00 70.69 120 ARG A N 1
ATOM 964 C CA . ARG A 1 120 ? -4.552 -12.968 9.724 1.00 70.69 120 ARG A CA 1
ATOM 965 C C . ARG A 1 120 ? -5.802 -13.217 8.894 1.00 70.69 120 ARG A C 1
ATOM 967 O O . ARG A 1 120 ? -5.868 -12.759 7.763 1.00 70.69 120 ARG A O 1
ATOM 974 N N . THR A 1 121 ? -6.818 -13.890 9.432 1.00 58.94 121 THR A N 1
ATOM 975 C CA . THR A 1 121 ? -8.101 -14.059 8.701 1.00 58.94 121 THR A CA 1
ATOM 976 C C . THR A 1 121 ? -8.955 -12.791 8.696 1.00 58.94 121 THR A C 1
ATOM 978 O O . THR A 1 121 ? -10.139 -12.813 8.365 1.00 58.94 121 THR A O 1
ATOM 981 N N . GLY A 1 122 ? -8.342 -11.682 9.086 1.00 63.53 122 GLY A N 1
ATOM 982 C CA . GLY A 1 122 ? -9.001 -10.427 9.286 1.00 63.53 122 GLY A CA 1
ATOM 983 C C . GLY A 1 122 ? -9.228 -9.604 8.047 1.00 63.53 122 GLY A C 1
ATOM 984 O O . GLY A 1 122 ? -8.472 -9.704 7.085 1.00 63.53 122 GLY A O 1
ATOM 985 N N . ARG A 1 123 ? -10.223 -8.718 8.105 1.00 70.62 123 ARG A N 1
ATOM 986 C CA . ARG A 1 123 ? -10.457 -7.741 7.034 1.00 70.62 123 ARG A CA 1
ATOM 987 C C . ARG A 1 123 ? -9.994 -6.352 7.456 1.00 70.62 123 ARG A C 1
ATOM 989 O O . ARG A 1 123 ? -10.113 -5.969 8.620 1.00 70.62 123 ARG A O 1
ATOM 996 N N . LEU A 1 124 ? -9.513 -5.585 6.483 1.00 77.38 124 LEU A N 1
ATOM 997 C CA . LEU A 1 124 ? -9.387 -4.139 6.623 1.00 77.38 124 LEU A CA 1
ATOM 998 C C . LEU A 1 124 ? -10.795 -3.537 6.524 1.00 77.38 124 LEU A C 1
ATOM 1000 O O . LEU A 1 124 ? -11.414 -3.614 5.464 1.00 77.38 124 LEU A O 1
ATOM 1004 N N . ASP A 1 125 ? -11.305 -2.996 7.628 1.00 75.19 125 ASP A N 1
ATOM 1005 C CA . ASP A 1 125 ? -12.656 -2.431 7.704 1.00 75.19 125 ASP A CA 1
ATOM 1006 C C . ASP A 1 125 ? -12.737 -1.061 7.036 1.00 75.19 125 ASP A C 1
ATOM 1008 O O . ASP A 1 125 ? -13.525 -0.857 6.116 1.00 75.19 125 ASP A O 1
ATOM 1012 N N . ASP A 1 126 ? -11.905 -0.128 7.495 1.00 78.00 126 ASP A N 1
ATOM 1013 C CA . ASP A 1 126 ? -11.775 1.205 6.918 1.00 78.00 126 ASP A CA 1
ATOM 1014 C C . ASP A 1 126 ? -10.456 1.850 7.370 1.00 78.00 126 ASP A C 1
ATOM 1016 O O . ASP A 1 126 ? -9.769 1.374 8.284 1.00 78.00 126 ASP A O 1
ATOM 1020 N N . ILE A 1 127 ? -10.119 2.963 6.725 1.00 85.69 127 ILE A N 1
ATOM 1021 C CA . ILE A 1 127 ? -9.024 3.850 7.097 1.00 85.69 127 ILE A CA 1
ATOM 1022 C C . ILE A 1 127 ? -9.644 5.143 7.602 1.00 85.69 127 ILE A C 1
ATOM 1024 O O . ILE A 1 127 ?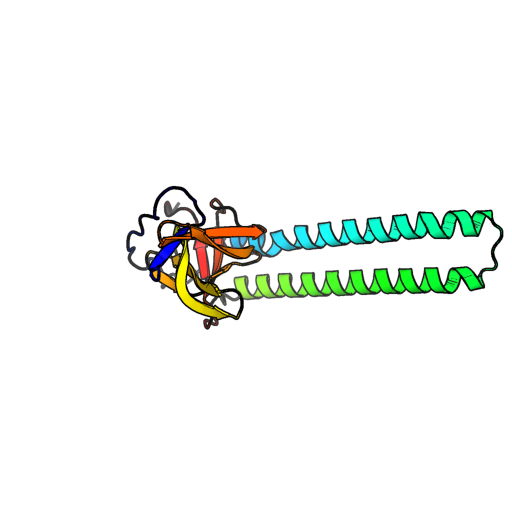 -10.458 5.759 6.915 1.00 85.69 127 ILE A O 1
ATOM 1028 N N . VAL A 1 128 ? -9.235 5.561 8.793 1.00 88.75 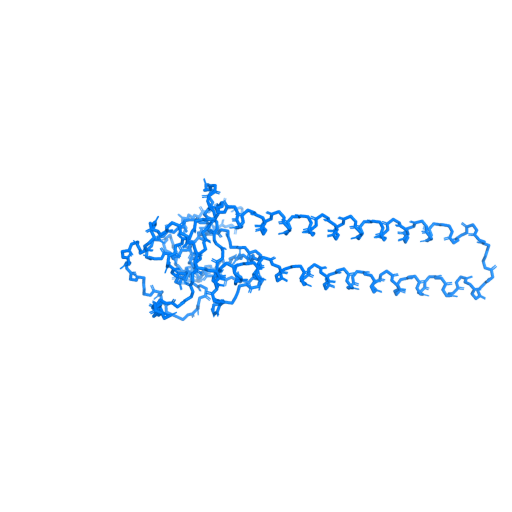128 VAL A N 1
ATOM 1029 C CA . VAL A 1 128 ? -9.774 6.730 9.483 1.00 88.75 128 VAL A CA 1
ATOM 1030 C C . VAL A 1 128 ? -8.657 7.716 9.771 1.00 88.75 128 VAL A C 1
ATOM 1032 O O . VAL A 1 128 ? -7.591 7.342 10.244 1.00 88.75 128 VAL A O 1
ATOM 1035 N N . GLY A 1 129 ? -8.911 8.982 9.480 1.00 89.69 129 GLY A N 1
ATOM 1036 C CA . GLY A 1 129 ? -8.076 10.105 9.858 1.00 89.69 129 GLY A CA 1
ATOM 1037 C C . GLY A 1 129 ? -8.728 10.800 11.037 1.00 89.69 129 GLY A C 1
ATOM 1038 O O . GLY A 1 129 ? -9.911 11.124 10.972 1.00 89.69 129 GLY A O 1
ATOM 1039 N N . GLU A 1 130 ? -7.974 11.014 12.102 1.00 90.94 130 GLU A N 1
ATOM 1040 C CA . GLU A 1 130 ? -8.445 11.680 13.311 1.00 90.94 130 GLU A CA 1
ATOM 1041 C C . GLU A 1 130 ? -7.553 12.876 13.614 1.00 90.94 130 GLU A C 1
ATOM 1043 O O . GLU A 1 130 ? -6.325 12.773 13.558 1.00 90.94 130 GLU A O 1
ATOM 1048 N N . VAL A 1 131 ? -8.177 14.010 13.931 1.00 90.25 131 VAL A N 1
ATOM 1049 C CA . VAL A 1 131 ? -7.472 15.195 14.418 1.00 90.25 131 VAL A CA 1
ATOM 1050 C C . VAL A 1 131 ? -7.022 14.920 15.845 1.00 90.25 131 VAL A C 1
ATOM 1052 O O . VAL A 1 131 ? -7.847 14.831 16.753 1.00 90.25 131 VAL A O 1
ATOM 1055 N N . VAL A 1 132 ? -5.718 14.776 16.044 1.00 90.50 132 VAL A N 1
ATOM 1056 C CA . VAL A 1 132 ? -5.137 14.447 17.353 1.00 90.50 132 VAL A CA 1
ATOM 1057 C C . VAL A 1 132 ? -4.622 15.669 18.091 1.00 90.50 132 VAL A C 1
ATOM 1059 O O . VAL A 1 132 ? -4.564 15.653 19.316 1.00 90.50 132 VAL A O 1
ATOM 1062 N N . ASP A 1 133 ? -4.252 16.713 17.358 1.00 89.75 133 ASP A N 1
ATOM 1063 C CA . ASP A 1 133 ? -3.691 17.930 17.923 1.00 89.75 133 ASP A CA 1
ATOM 1064 C C . ASP A 1 133 ? -3.853 19.098 16.945 1.00 89.75 133 ASP A C 1
ATOM 1066 O O . ASP A 1 133 ? -4.380 18.930 15.841 1.00 89.75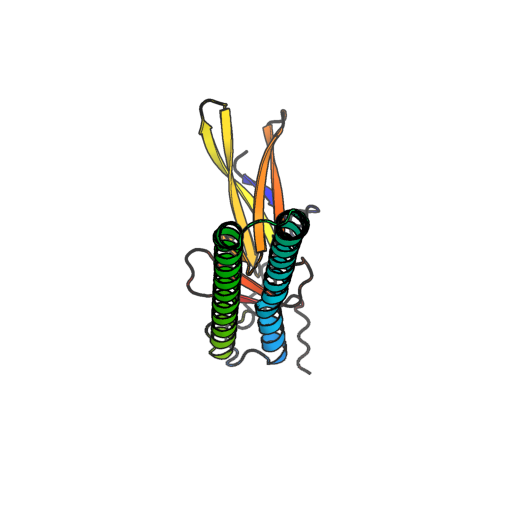 133 ASP A O 1
ATOM 1070 N N . TYR A 1 134 ? -3.399 20.277 17.349 1.00 86.56 134 TYR A N 1
ATOM 1071 C CA . TYR A 1 134 ? -3.289 21.446 16.498 1.00 86.56 134 TYR A CA 1
ATOM 1072 C C . TYR A 1 134 ? -1.943 22.130 16.696 1.00 86.56 134 TYR A C 1
ATOM 1074 O O . TYR A 1 134 ? -1.568 22.457 17.821 1.00 86.56 134 TYR A O 1
ATOM 1082 N N . THR A 1 135 ? -1.259 22.406 15.595 1.00 85.88 135 THR A N 1
ATOM 1083 C CA . THR A 1 135 ? -0.074 23.257 15.582 1.00 85.88 135 THR A CA 1
ATOM 1084 C C . THR A 1 135 ? -0.482 24.714 15.409 1.00 85.88 135 THR A C 1
ATOM 1086 O O . THR A 1 135 ? -1.539 25.021 14.856 1.00 85.88 135 THR A O 1
ATOM 1089 N N . TYR A 1 136 ? 0.346 25.613 15.929 1.00 78.44 136 TYR A N 1
ATOM 1090 C CA . TYR A 1 136 ? 0.200 27.051 15.748 1.00 78.44 136 TYR A CA 1
ATOM 1091 C C . TYR A 1 136 ? 1.382 27.526 14.912 1.00 78.44 136 TYR A C 1
ATOM 1093 O O . TYR A 1 136 ? 2.513 27.448 15.387 1.00 78.44 136 TYR A O 1
ATOM 1101 N N . ASP A 1 137 ? 1.097 27.987 13.699 1.00 75.00 137 ASP A N 1
ATOM 1102 C CA . ASP A 1 137 ? 2.047 28.672 12.821 1.00 75.00 137 ASP A CA 1
ATOM 1103 C C . ASP A 1 137 ? 1.602 30.133 12.633 1.00 75.00 137 ASP A C 1
ATOM 1105 O O . ASP A 1 137 ? 0.505 30.523 13.046 1.00 75.00 137 ASP A O 1
ATOM 1109 N N . ASP A 1 138 ? 2.454 30.959 12.019 1.00 67.81 138 ASP A N 1
ATOM 1110 C CA . ASP A 1 138 ? 2.211 32.400 11.830 1.00 67.81 138 ASP A CA 1
ATOM 1111 C C . ASP A 1 138 ? 0.904 32.708 11.060 1.00 67.81 138 ASP A C 1
ATOM 1113 O O . ASP A 1 138 ? 0.299 33.761 11.268 1.00 67.81 138 ASP A O 1
ATOM 1117 N N . ASP A 1 139 ? 0.427 31.770 10.230 1.00 66.31 139 ASP A N 1
ATOM 1118 C CA . ASP A 1 139 ? -0.811 31.877 9.441 1.00 66.31 139 ASP A CA 1
ATOM 1119 C C . ASP A 1 139 ? -2.072 31.356 10.169 1.00 66.31 139 ASP A C 1
ATOM 1121 O O . ASP A 1 139 ? -3.190 31.503 9.664 1.00 66.31 139 ASP A O 1
ATOM 1125 N N . GLY A 1 140 ? -1.932 30.774 11.369 1.00 71.50 140 GLY A N 1
ATOM 1126 C CA . GLY A 1 140 ? -3.058 30.318 12.184 1.00 71.50 140 GLY A CA 1
ATOM 1127 C C . GLY A 1 140 ? -2.877 28.945 12.832 1.00 71.50 140 GLY A C 1
ATOM 1128 O O . GLY A 1 140 ? -1.780 28.506 13.167 1.00 71.50 140 GLY A O 1
ATOM 1129 N N . ARG A 1 141 ? -4.009 28.284 13.094 1.00 79.75 141 ARG A N 1
ATOM 1130 C CA . ARG A 1 141 ? -4.075 27.000 13.797 1.00 79.75 141 ARG A CA 1
ATOM 1131 C C . ARG A 1 141 ? -4.304 25.868 12.796 1.00 79.75 141 ARG A C 1
ATOM 1133 O O . ARG A 1 141 ? -5.410 25.746 12.273 1.00 79.75 141 ARG A O 1
ATOM 1140 N N . ASP A 1 142 ? -3.315 24.999 12.618 1.00 83.69 142 ASP A N 1
ATOM 1141 C CA . ASP A 1 142 ? -3.391 23.883 11.677 1.00 83.69 142 ASP A CA 1
ATOM 1142 C C . ASP A 1 142 ? -3.679 22.546 12.378 1.00 83.69 142 ASP A C 1
ATOM 1144 O O . ASP A 1 142 ? -3.024 22.192 13.361 1.00 83.69 142 ASP A O 1
ATOM 1148 N N . PRO A 1 143 ? -4.679 21.772 11.921 1.00 86.88 143 PRO A N 1
ATOM 1149 C CA . PRO A 1 143 ? -5.015 20.481 12.513 1.00 86.88 143 PRO A CA 1
ATOM 1150 C C . PRO A 1 143 ? -3.976 19.405 12.173 1.00 86.88 143 PRO A C 1
ATOM 1152 O O . PRO A 1 143 ? -3.731 19.094 11.008 1.00 86.88 143 PRO A O 1
ATOM 1155 N N . VAL A 1 144 ? -3.458 18.734 13.201 1.00 88.56 144 VAL A N 1
ATOM 1156 C CA . VAL A 1 144 ? -2.603 17.552 13.061 1.00 88.56 144 VAL A CA 1
ATOM 1157 C C . VAL A 1 144 ? -3.486 16.316 12.953 1.00 88.56 144 VAL A C 1
ATOM 1159 O O . VAL A 1 144 ? -4.179 15.942 13.903 1.00 88.56 144 VAL A O 1
ATOM 1162 N N . VAL A 1 145 ? -3.449 15.655 11.797 1.00 88.94 145 VAL A N 1
ATOM 1163 C CA . VAL A 1 145 ? -4.241 14.449 11.531 1.00 88.94 145 VAL A CA 1
ATOM 1164 C C . VAL A 1 145 ? -3.353 13.213 11.584 1.00 88.94 145 VAL A C 1
ATOM 1166 O O . VAL A 1 145 ? -2.331 13.134 10.906 1.00 88.94 145 VAL A O 1
ATOM 1169 N N . LYS A 1 146 ? -3.779 12.203 12.345 1.00 90.50 146 LYS A N 1
ATOM 1170 C CA . LYS A 1 146 ? -3.185 10.863 12.309 1.00 90.50 146 LYS A CA 1
ATOM 1171 C C . LYS A 1 146 ? -4.109 9.884 11.614 1.00 90.50 146 LYS A C 1
ATOM 1173 O O . LYS A 1 146 ? -5.325 9.919 11.792 1.00 90.50 146 LYS A O 1
ATOM 1178 N N . LEU A 1 147 ? -3.511 9.005 10.817 1.00 90.19 147 LEU A N 1
ATOM 1179 C CA . LEU A 1 147 ? -4.221 7.933 10.134 1.00 90.19 147 LEU A CA 1
ATOM 1180 C C . LEU A 1 147 ? -4.226 6.671 10.989 1.00 90.19 147 LEU A C 1
ATOM 1182 O O . LEU A 1 147 ? -3.236 6.332 11.632 1.00 90.19 147 LEU A O 1
ATOM 1186 N N . TYR A 1 148 ? -5.332 5.947 10.929 1.00 88.25 148 TYR A N 1
ATOM 1187 C CA . TYR A 1 148 ? -5.551 4.681 11.600 1.00 88.25 148 TYR A CA 1
ATOM 1188 C C . TYR A 1 148 ? -6.200 3.704 10.620 1.00 88.25 148 TYR A C 1
ATOM 1190 O O . TYR A 1 148 ? -7.072 4.090 9.844 1.00 88.25 148 TYR A O 1
ATOM 1198 N N . ALA A 1 149 ? -5.795 2.438 10.655 1.00 84.19 149 ALA A N 1
ATOM 1199 C CA . ALA A 1 149 ? -6.529 1.350 10.016 1.00 84.19 149 ALA A CA 1
ATOM 1200 C C . ALA A 1 149 ? -7.314 0.594 11.078 1.00 84.19 149 ALA A C 1
ATOM 1202 O O . ALA A 1 149 ? -6.768 0.278 12.134 1.00 84.19 149 ALA A O 1
ATOM 1203 N N . TYR A 1 150 ? -8.559 0.251 10.776 1.00 78.81 150 TYR A N 1
ATOM 1204 C CA . TYR A 1 150 ? -9.299 -0.715 11.574 1.00 78.81 150 TYR A CA 1
ATOM 1205 C C . TYR A 1 150 ? -9.135 -2.101 10.963 1.00 78.81 150 TYR A C 1
ATOM 1207 O O . TYR A 1 150 ? -9.553 -2.351 9.832 1.00 78.81 150 TYR A O 1
ATOM 1215 N N . VAL A 1 151 ? -8.473 -2.982 11.709 1.00 78.06 151 VAL A N 1
ATOM 1216 C CA . VAL A 1 151 ? -8.190 -4.365 11.319 1.00 78.06 151 VAL A CA 1
ATOM 1217 C C . VAL A 1 151 ? -8.791 -5.260 12.390 1.00 78.06 151 VAL A C 1
ATOM 1219 O O . VAL A 1 151 ? -8.353 -5.215 13.533 1.00 78.06 151 VAL A O 1
ATOM 1222 N N . ASP A 1 152 ? -9.816 -6.039 12.049 1.00 73.62 152 ASP A N 1
ATOM 1223 C CA . ASP A 1 152 ? -10.528 -6.920 12.998 1.00 73.62 152 ASP A CA 1
ATOM 1224 C C . ASP A 1 152 ? -11.114 -6.228 14.229 1.00 73.62 152 ASP A C 1
ATOM 1226 O O . ASP A 1 152 ? -11.286 -6.822 15.294 1.00 73.62 152 ASP A O 1
ATOM 1230 N N . GLY A 1 153 ? -11.450 -4.952 14.091 1.00 71.12 153 GLY A N 1
ATOM 1231 C CA . GLY A 1 153 ? -11.881 -4.144 15.221 1.00 71.12 153 GLY A CA 1
ATOM 1232 C C . GLY A 1 153 ? -10.756 -3.576 16.083 1.00 71.12 153 GLY A C 1
ATOM 1233 O O . GLY A 1 153 ? -11.037 -2.850 17.033 1.00 71.12 153 GLY A O 1
ATOM 1234 N N . GLU A 1 154 ? -9.495 -3.841 15.745 1.00 77.12 154 GLU A N 1
ATOM 1235 C CA . GLU A 1 154 ? -8.333 -3.214 16.366 1.00 77.12 154 GLU A CA 1
ATOM 1236 C C . GLU A 1 154 ? -7.960 -1.928 15.621 1.00 77.12 154 GLU A C 1
ATOM 1238 O O . GLU A 1 154 ? -7.834 -1.908 14.394 1.00 77.12 154 GLU A O 1
ATOM 1243 N N . LYS A 1 155 ? -7.772 -0.841 16.376 1.00 81.94 155 LYS A N 1
ATOM 1244 C CA . LYS A 1 155 ? -7.307 0.444 15.849 1.00 81.94 155 LYS A CA 1
ATOM 1245 C C . LYS A 1 155 ? -5.787 0.420 15.727 1.00 81.94 155 LYS A C 1
ATOM 1247 O O . LYS A 1 155 ? -5.077 0.510 16.725 1.00 81.94 155 LYS A O 1
ATOM 1252 N N . VAL A 1 156 ? -5.292 0.345 14.499 1.00 83.81 156 VAL A N 1
ATOM 1253 C CA . VAL A 1 156 ? -3.861 0.294 14.195 1.00 83.81 156 VAL A CA 1
ATOM 1254 C C . VAL A 1 156 ? -3.371 1.668 13.751 1.00 83.81 156 VAL A C 1
ATOM 1256 O O . VAL A 1 156 ? -3.870 2.181 12.746 1.00 83.81 156 VAL A O 1
ATOM 1259 N N . PRO A 1 157 ? -2.417 2.285 14.468 1.00 85.25 157 PRO A N 1
ATOM 1260 C CA . PRO A 1 157 ? -1.893 3.592 14.104 1.00 85.25 157 PRO A CA 1
ATOM 1261 C C . PRO A 1 157 ? -1.019 3.517 12.853 1.00 85.25 157 PRO A C 1
ATOM 1263 O O . PRO A 1 157 ? -0.261 2.568 12.660 1.00 85.25 157 PRO A O 1
ATOM 1266 N N . GLU A 1 158 ? -1.137 4.556 12.031 1.00 83.19 158 GLU A N 1
ATOM 1267 C CA . GLU A 1 158 ? -0.281 4.862 10.886 1.00 83.19 158 GLU A CA 1
ATOM 1268 C C . GLU A 1 158 ? -0.026 3.636 9.982 1.00 83.19 158 GLU A C 1
ATOM 1270 O O . GLU A 1 158 ? 1.093 3.129 9.868 1.00 83.19 158 GLU A O 1
ATOM 1275 N N . PRO A 1 159 ? -1.082 3.099 9.347 1.00 83.81 159 PRO A N 1
ATOM 1276 C CA . PRO A 1 159 ? -0.963 1.912 8.514 1.00 83.81 159 PRO A CA 1
ATOM 1277 C C . PRO A 1 159 ? -0.187 2.214 7.227 1.00 83.81 159 PRO A C 1
ATOM 1279 O O . PRO A 1 159 ? -0.594 3.054 6.422 1.00 83.81 159 PRO A O 1
ATOM 1282 N N . VAL A 1 160 ? 0.883 1.460 6.969 1.00 84.69 160 VAL A N 1
ATOM 1283 C CA . VAL A 1 160 ? 1.526 1.433 5.651 1.00 84.69 160 VAL A CA 1
ATOM 1284 C C . VAL A 1 160 ? 0.888 0.324 4.835 1.00 84.69 160 VAL A C 1
ATOM 1286 O O . VAL A 1 160 ? 1.091 -0.865 5.087 1.00 84.69 160 VAL A O 1
ATOM 1289 N N . ILE A 1 161 ? 0.108 0.720 3.838 1.00 81.88 161 ILE A N 1
ATOM 1290 C CA . ILE A 1 161 ? -0.522 -0.212 2.910 1.00 81.88 161 ILE A CA 1
ATOM 1291 C C . ILE A 1 161 ? 0.397 -0.404 1.712 1.00 81.88 161 ILE A C 1
ATOM 1293 O O . ILE A 1 161 ? 0.889 0.556 1.116 1.00 81.88 161 ILE A O 1
ATOM 1297 N N . TYR A 1 162 ? 0.631 -1.660 1.342 1.00 78.25 162 TYR A N 1
ATOM 1298 C CA . TYR A 1 162 ? 1.526 -1.975 0.237 1.00 78.25 162 TYR A CA 1
ATOM 1299 C C . TYR A 1 162 ? 1.076 -1.285 -1.060 1.00 78.25 162 TYR A C 1
ATOM 1301 O O . TYR A 1 162 ? -0.086 -1.380 -1.464 1.00 78.25 162 TYR A O 1
ATOM 1309 N N . LYS A 1 163 ? 2.011 -0.571 -1.705 1.00 74.44 163 LYS A N 1
ATOM 1310 C CA . LYS A 1 163 ? 1.811 0.149 -2.981 1.00 74.44 163 LYS A CA 1
ATOM 1311 C C . LYS A 1 163 ? 0.614 1.101 -3.005 1.00 74.44 163 LYS A C 1
ATOM 1313 O O . LYS A 1 163 ? 0.027 1.355 -4.057 1.00 74.44 163 LYS A O 1
ATOM 1318 N N . THR A 1 164 ? 0.266 1.628 -1.840 1.00 79.12 164 THR A N 1
ATOM 1319 C CA . THR A 1 164 ? -0.813 2.593 -1.689 1.00 79.12 164 THR A CA 1
ATOM 1320 C C . THR A 1 164 ? -0.305 3.751 -0.861 1.00 79.12 164 THR A C 1
ATOM 1322 O O . THR A 1 164 ? 0.193 3.569 0.248 1.00 79.12 164 THR A O 1
ATOM 1325 N N . HIS A 1 165 ? -0.426 4.946 -1.418 1.00 83.94 165 HIS A N 1
ATOM 1326 C CA . HIS A 1 165 ? -0.175 6.176 -0.707 1.00 83.94 165 HIS A CA 1
ATOM 1327 C C . HIS A 1 165 ? -1.499 6.710 -0.164 1.00 83.94 165 HIS A C 1
ATOM 1329 O O . HIS A 1 165 ? -2.486 6.855 -0.892 1.00 83.94 165 HIS A O 1
ATOM 1335 N N . LEU A 1 166 ? -1.517 6.955 1.140 1.00 84.50 166 LEU A N 1
ATOM 1336 C CA . LEU A 1 166 ? -2.633 7.572 1.834 1.00 84.50 166 LEU A CA 1
ATOM 1337 C C . LEU A 1 166 ? -2.215 8.997 2.159 1.00 84.50 166 LEU A C 1
ATOM 1339 O O . LEU A 1 166 ? -1.251 9.208 2.891 1.00 84.50 166 LEU A O 1
ATOM 1343 N N . SER A 1 167 ? -2.941 9.957 1.608 1.00 87.00 167 SER A N 1
ATOM 1344 C CA . SER A 1 167 ? -2.803 11.364 1.952 1.00 87.00 167 SER A CA 1
ATOM 1345 C C . SER A 1 167 ? -4.063 11.835 2.659 1.00 87.00 167 SER A C 1
ATOM 1347 O O . SER A 1 167 ? -5.137 11.238 2.549 1.00 87.00 167 SER A O 1
ATOM 1349 N N . HIS A 1 168 ? -3.935 12.894 3.440 1.00 88.44 168 HIS A N 1
ATOM 1350 C CA . HIS A 1 168 ? -5.058 13.483 4.143 1.00 88.44 168 HIS A CA 1
ATOM 1351 C C . HIS A 1 168 ? -4.993 14.999 4.036 1.00 88.44 168 HIS A C 1
ATOM 1353 O O . HIS A 1 168 ? -3.927 15.589 3.893 1.00 88.44 168 HIS A O 1
ATOM 1359 N N . SER A 1 169 ? -6.161 15.617 4.099 1.00 86.50 169 SER A N 1
ATOM 1360 C CA . SER A 1 169 ? -6.311 17.061 4.202 1.00 86.50 169 SER A CA 1
ATOM 1361 C C . SER A 1 169 ? -7.380 17.341 5.237 1.00 86.50 169 SER A C 1
ATOM 1363 O O . SER A 1 169 ? -8.429 16.690 5.220 1.00 86.50 169 SER A O 1
ATOM 1365 N N . ALA A 1 170 ? -7.147 18.317 6.097 1.00 85.00 170 ALA A N 1
ATOM 1366 C CA . ALA A 1 170 ? -8.149 18.805 7.021 1.00 85.00 170 ALA A CA 1
ATOM 1367 C C . ALA A 1 170 ? -8.435 20.275 6.725 1.00 85.00 170 ALA A C 1
ATOM 1369 O O . ALA A 1 170 ? -7.545 21.036 6.368 1.00 85.00 170 ALA A O 1
ATOM 1370 N N . SER A 1 171 ? -9.706 20.647 6.823 1.00 81.69 171 SER A N 1
ATOM 13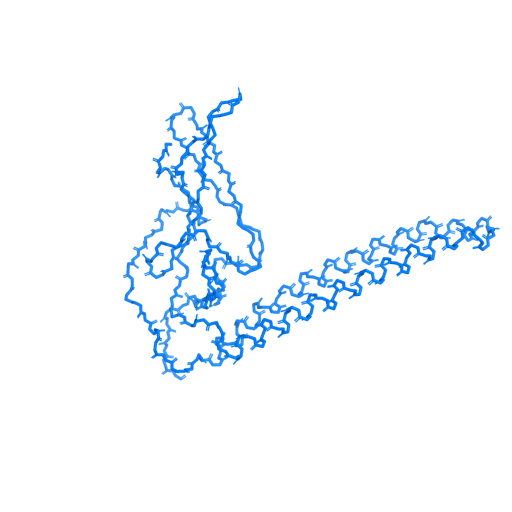71 C CA . SER A 1 171 ? -10.153 22.031 6.665 1.00 81.69 171 SER A CA 1
ATOM 1372 C C . SER A 1 171 ? -11.089 22.368 7.812 1.00 81.69 171 SER A C 1
ATOM 1374 O O . SER A 1 171 ? -12.002 21.593 8.123 1.00 81.69 171 SER A O 1
ATOM 1376 N N . GLU A 1 172 ? -10.838 23.489 8.478 1.00 74.38 172 GLU A N 1
ATOM 1377 C CA . GLU A 1 172 ? -11.735 24.007 9.501 1.00 74.38 172 GLU A CA 1
ATOM 1378 C C . GLU A 1 172 ? -12.829 24.845 8.838 1.00 74.38 172 GLU A C 1
ATOM 1380 O O . GLU A 1 172 ? -12.557 25.742 8.043 1.00 74.38 172 GLU A O 1
ATOM 1385 N N . PHE A 1 173 ? -14.086 24.522 9.134 1.00 63.41 173 PHE A N 1
ATOM 1386 C CA . PHE A 1 173 ? -15.214 25.342 8.715 1.00 63.41 173 PHE A CA 1
ATOM 1387 C C . PHE A 1 173 ? -15.531 26.375 9.796 1.00 63.41 173 PHE A C 1
ATOM 1389 O O . PHE A 1 173 ? -15.365 26.110 10.987 1.00 63.41 173 PHE A O 1
ATOM 1396 N N . LEU A 1 174 ? -16.092 27.514 9.373 1.00 59.41 174 LEU A N 1
ATOM 1397 C CA . LEU A 1 174 ? -16.559 28.627 10.220 1.00 59.41 174 LEU A CA 1
ATOM 1398 C C . LEU A 1 174 ? -17.403 28.185 11.439 1.00 59.41 174 LEU A C 1
ATOM 1400 O O . LEU A 1 174 ? -17.518 28.913 12.420 1.00 59.41 174 LEU A O 1
ATOM 1404 N N . THR A 1 175 ? -17.970 26.978 11.409 1.00 61.78 175 THR A N 1
ATOM 1405 C CA . THR A 1 175 ? -18.781 26.359 12.463 1.00 61.78 175 THR A CA 1
ATOM 1406 C C . THR A 1 175 ? -17.988 25.559 13.519 1.00 61.78 175 THR A C 1
ATOM 1408 O O . THR A 1 175 ? -18.584 24.731 14.203 1.00 61.78 175 THR A O 1
ATOM 1411 N N . LYS A 1 176 ? -16.667 25.762 13.672 1.00 71.50 176 LYS A N 1
ATOM 1412 C CA . LYS A 1 176 ? -15.777 25.051 14.633 1.00 71.50 176 LYS A CA 1
ATOM 1413 C C . LYS A 1 176 ? -15.675 23.528 14.441 1.00 71.50 176 LYS A C 1
ATOM 1415 O O . LYS A 1 176 ? -15.238 22.811 15.343 1.00 71.50 176 LYS A O 1
ATOM 1420 N N . LYS A 1 177 ? -16.079 23.015 13.277 1.00 79.94 177 LYS A N 1
ATOM 1421 C CA . LYS A 1 177 ? -15.957 21.598 12.910 1.00 79.94 177 LYS A CA 1
ATOM 1422 C C . LYS A 1 177 ? -14.837 21.445 11.888 1.00 79.94 177 LYS A C 1
ATOM 1424 O O . LYS A 1 177 ? -14.823 22.138 10.870 1.00 79.94 177 LYS A O 1
ATOM 1429 N N . THR A 1 178 ? -13.913 20.532 12.149 1.00 82.19 178 THR A N 1
ATOM 1430 C CA . THR A 1 178 ? -12.815 20.188 11.251 1.00 82.19 178 THR A CA 1
ATOM 1431 C C . THR A 1 178 ? -13.256 19.022 10.379 1.00 82.19 178 THR A C 1
ATOM 1433 O O . THR A 1 178 ? -13.609 17.952 10.864 1.00 82.19 178 THR A O 1
ATOM 1436 N N . THR A 1 179 ? -13.263 19.229 9.066 1.00 85.25 179 THR A N 1
ATOM 1437 C CA . THR A 1 179 ? -13.546 18.155 8.112 1.00 85.25 179 THR A CA 1
ATOM 1438 C C . THR A 1 179 ? -12.237 17.526 7.684 1.00 85.25 179 THR A C 1
ATOM 1440 O O . THR A 1 179 ? -11.427 18.181 7.026 1.00 85.25 179 THR A O 1
ATOM 1443 N N . VAL A 1 180 ? -12.051 16.255 8.030 1.00 87.06 180 VAL A N 1
ATOM 1444 C CA . VAL A 1 180 ? -10.922 15.443 7.574 1.00 87.06 180 VAL A CA 1
ATOM 1445 C C . VAL A 1 180 ? -11.332 14.706 6.304 1.00 87.06 180 VAL A C 1
ATOM 1447 O O . VAL A 1 180 ? -12.354 14.024 6.263 1.00 87.06 180 VAL A O 1
ATOM 1450 N N . ARG A 1 181 ? -10.527 14.832 5.253 1.00 87.56 181 ARG A N 1
ATOM 1451 C CA . ARG A 1 181 ? -10.660 14.065 4.014 1.00 87.56 181 ARG A CA 1
ATOM 1452 C C . ARG A 1 181 ? -9.432 13.195 3.846 1.00 87.56 181 ARG A C 1
ATOM 1454 O O . ARG A 1 181 ? -8.310 13.686 3.944 1.00 87.56 181 ARG A O 1
ATOM 1461 N N . ILE A 1 182 ? -9.655 11.920 3.559 1.00 87.25 182 ILE A N 1
ATOM 1462 C CA . ILE A 1 182 ? -8.595 10.968 3.240 1.00 87.25 182 ILE A CA 1
ATOM 1463 C C . ILE A 1 182 ? -8.642 10.725 1.742 1.00 87.25 182 ILE A C 1
ATOM 1465 O O . ILE A 1 182 ? -9.691 10.408 1.181 1.00 87.25 182 ILE A O 1
ATOM 1469 N N . ARG A 1 183 ? -7.495 10.869 1.093 1.00 85.94 183 ARG A N 1
ATOM 1470 C CA . ARG A 1 183 ? -7.304 10.551 -0.311 1.00 85.94 183 ARG A CA 1
ATOM 1471 C C . ARG A 1 183 ? -6.389 9.342 -0.415 1.00 85.94 183 ARG A C 1
ATOM 1473 O O . ARG A 1 183 ? -5.426 9.180 0.329 1.00 85.94 183 ARG A O 1
ATOM 1480 N N . ARG A 1 184 ? -6.719 8.470 -1.358 1.00 84.50 184 ARG A N 1
ATOM 1481 C CA . ARG A 1 184 ? -5.964 7.256 -1.638 1.00 84.50 184 ARG A CA 1
ATOM 1482 C C . ARG A 1 184 ? -5.479 7.286 -3.074 1.00 84.50 184 ARG A C 1
ATOM 1484 O O . ARG A 1 184 ? -6.285 7.429 -3.990 1.00 84.50 184 ARG A O 1
ATOM 1491 N N . GLU A 1 185 ? -4.189 7.051 -3.252 1.00 81.69 185 GLU A N 1
ATOM 1492 C CA . GLU A 1 185 ? -3.548 6.897 -4.553 1.00 81.69 185 GLU A CA 1
ATOM 1493 C C . GLU A 1 185 ? -2.783 5.572 -4.580 1.00 81.69 185 GLU A C 1
ATOM 1495 O O . GLU A 1 185 ? -1.974 5.298 -3.698 1.00 81.69 185 GLU A O 1
ATOM 1500 N N . GLY A 1 186 ? -3.056 4.711 -5.559 1.00 72.19 186 GLY A N 1
ATOM 1501 C CA . GLY A 1 186 ? -2.403 3.404 -5.668 1.00 72.19 186 GLY A CA 1
ATOM 1502 C C . GLY A 1 186 ? -3.356 2.268 -6.017 1.00 72.19 186 GLY A C 1
ATOM 1503 O O . GLY A 1 186 ? -4.471 2.494 -6.484 1.00 72.19 186 GLY A O 1
ATOM 1504 N N . GLU A 1 187 ? -2.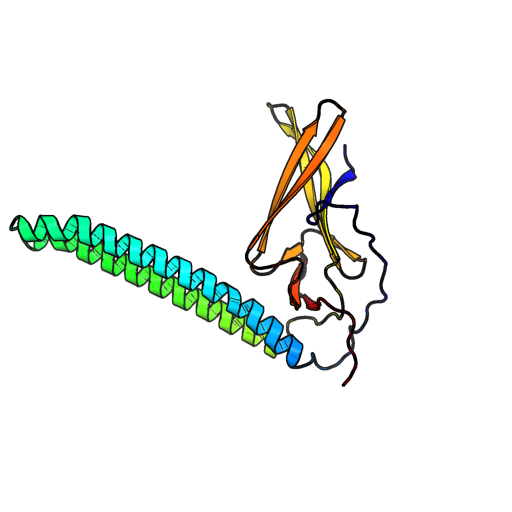880 1.039 -5.816 1.00 66.94 187 GLU A N 1
ATOM 1505 C CA . GLU A 1 187 ? -3.507 -0.181 -6.355 1.00 66.94 187 GLU A CA 1
ATOM 1506 C C . GLU A 1 187 ? -4.529 -0.835 -5.415 1.00 66.94 187 GLU A C 1
ATOM 1508 O O . GLU A 1 187 ? -5.266 -1.731 -5.833 1.00 66.94 187 GLU A O 1
ATOM 1513 N N . LEU A 1 188 ? -4.608 -0.409 -4.152 1.00 63.84 188 LEU A N 1
ATOM 1514 C CA . LEU A 1 188 ? -5.623 -0.928 -3.246 1.00 63.84 188 LEU A CA 1
ATOM 1515 C C . LEU A 1 188 ? -7.000 -0.384 -3.624 1.00 63.84 188 LEU A C 1
ATOM 1517 O O . LEU A 1 188 ? -7.254 0.808 -3.470 1.00 63.84 188 LEU A O 1
ATOM 1521 N N . HIS A 1 189 ? -7.934 -1.250 -4.001 1.00 60.28 189 HIS A N 1
ATOM 1522 C CA . HIS A 1 189 ? -9.355 -0.922 -4.063 1.00 60.28 189 HIS A CA 1
ATOM 1523 C C . HIS A 1 189 ? -10.030 -1.380 -2.759 1.00 60.28 189 HIS A C 1
ATOM 1525 O O . HIS A 1 189 ? -9.706 -2.448 -2.244 1.00 60.28 189 HIS A O 1
ATOM 1531 N N . LEU A 1 190 ? -10.956 -0.586 -2.202 1.00 52.62 190 LEU A N 1
ATOM 1532 C CA . LEU A 1 190 ? -11.930 -1.083 -1.219 1.00 52.62 190 LEU A CA 1
ATOM 1533 C C . LEU A 1 190 ? -12.747 -2.148 -1.966 1.00 52.62 190 LEU A C 1
ATOM 1535 O O . LEU A 1 190 ? -13.628 -1.796 -2.745 1.00 52.62 190 LEU A O 1
ATOM 1539 N N . GLY A 1 191 ? -12.321 -3.412 -1.905 1.00 52.00 191 GLY A N 1
ATOM 1540 C CA . GLY A 1 191 ? -12.672 -4.374 -2.956 1.00 52.00 191 GLY A CA 1
ATOM 1541 C C . GLY A 1 191 ? -11.602 -5.403 -3.344 1.00 52.00 191 GLY A C 1
ATOM 1542 O O . GLY A 1 191 ? -11.920 -6.338 -4.071 1.00 52.00 191 GLY A O 1
ATOM 1543 N N . SER A 1 192 ? -10.338 -5.217 -2.948 1.00 63.94 192 SER A N 1
ATOM 1544 C CA . SER A 1 192 ? -9.251 -6.148 -3.281 1.00 63.94 192 SER A CA 1
ATOM 1545 C C . SER A 1 192 ? -9.324 -7.415 -2.429 1.00 63.94 192 SER A C 1
ATOM 1547 O O . SER A 1 192 ? -9.397 -7.313 -1.208 1.00 63.94 192 SER A O 1
ATOM 1549 N N . GLN A 1 193 ? -9.201 -8.592 -3.057 1.00 71.38 193 GLN A N 1
ATOM 1550 C CA . GLN A 1 193 ? -9.329 -9.901 -2.390 1.00 71.38 193 GLN A CA 1
ATOM 1551 C C . GLN A 1 193 ? -8.342 -10.109 -1.228 1.00 71.38 193 GLN A C 1
ATOM 1553 O O . GLN A 1 193 ? -8.666 -10.808 -0.267 1.00 71.38 193 GLN A O 1
ATOM 1558 N N . VAL A 1 194 ? -7.151 -9.502 -1.312 1.00 77.75 194 VAL A N 1
ATOM 1559 C CA . VAL A 1 194 ? -6.125 -9.498 -0.262 1.00 77.75 194 VAL A CA 1
ATOM 1560 C C . VAL A 1 194 ? -5.490 -8.116 -0.155 1.00 77.75 194 VAL A C 1
ATOM 1562 O O . VAL A 1 194 ? -5.116 -7.512 -1.162 1.00 77.75 194 VAL A O 1
ATOM 1565 N N . THR A 1 195 ? -5.304 -7.658 1.079 1.00 80.50 195 THR A N 1
ATOM 1566 C CA . THR A 1 195 ? -4.617 -6.415 1.423 1.00 80.50 195 THR A CA 1
ATOM 1567 C C . THR A 1 195 ? -3.385 -6.706 2.271 1.00 80.50 195 THR A C 1
ATOM 1569 O O . THR A 1 195 ? -3.457 -7.454 3.241 1.00 80.50 195 THR A O 1
ATOM 1572 N N . LEU A 1 196 ? -2.248 -6.103 1.917 1.00 82.94 196 LEU A N 1
ATOM 1573 C CA . LEU A 1 196 ? -1.015 -6.191 2.698 1.00 82.94 196 LEU A CA 1
ATOM 1574 C C . LEU A 1 196 ? -0.850 -4.915 3.528 1.00 82.94 196 LEU A C 1
ATOM 1576 O O . LEU A 1 196 ? -0.726 -3.826 2.958 1.00 82.94 196 LEU A O 1
ATOM 1580 N N . VAL A 1 197 ? -0.844 -5.051 4.854 1.00 84.00 197 VAL A N 1
ATOM 1581 C CA . VAL A 1 197 ? -0.737 -3.927 5.798 1.00 84.00 197 VAL A CA 1
ATOM 1582 C C . VAL A 1 197 ? 0.472 -4.121 6.696 1.00 84.00 197 VAL A C 1
ATOM 1584 O O . VAL A 1 197 ? 0.628 -5.166 7.319 1.00 84.00 197 VAL A O 1
ATOM 1587 N N . LYS A 1 198 ? 1.313 -3.096 6.799 1.00 83.50 198 LYS A N 1
ATOM 1588 C CA . LYS A 1 198 ? 2.409 -3.027 7.758 1.00 83.50 198 LYS A CA 1
ATOM 1589 C C . LYS A 1 198 ? 2.122 -1.901 8.758 1.00 83.50 198 LYS A C 1
ATOM 1591 O O . LYS A 1 198 ? 2.150 -0.735 8.363 1.00 83.50 198 LYS A O 1
ATOM 1596 N N . PRO A 1 199 ? 1.847 -2.210 10.033 1.00 78.50 199 PRO A N 1
ATOM 1597 C CA . PRO A 1 199 ? 1.778 -1.191 11.075 1.00 78.50 199 PRO A CA 1
ATOM 1598 C C . PRO A 1 199 ? 3.122 -0.469 11.215 1.00 78.50 199 PRO A C 1
ATOM 1600 O O . PRO A 1 199 ? 4.176 -1.118 11.208 1.00 78.50 199 PRO A O 1
ATOM 1603 N N . ILE A 1 200 ? 3.113 0.855 11.372 1.00 75.19 200 ILE A N 1
ATOM 1604 C CA . ILE A 1 200 ? 4.337 1.598 11.693 1.00 75.19 200 ILE A CA 1
ATOM 1605 C C . ILE A 1 200 ? 4.880 1.144 13.056 1.00 75.19 200 ILE A C 1
ATOM 1607 O O . ILE A 1 200 ? 4.136 0.903 14.001 1.00 75.19 200 ILE A O 1
ATOM 1611 N N . GLY A 1 201 ? 6.200 0.941 13.125 1.00 65.31 201 GLY A N 1
ATOM 1612 C CA . GLY A 1 201 ? 6.881 0.376 14.297 1.00 65.31 201 GLY A CA 1
ATOM 1613 C C . GLY A 1 201 ? 6.858 -1.157 14.385 1.00 65.31 201 GLY A C 1
ATOM 1614 O O . GLY A 1 201 ? 7.592 -1.723 15.191 1.00 65.31 201 GLY A O 1
ATOM 1615 N N . SER A 1 202 ? 6.096 -1.848 13.528 1.00 70.25 202 SER A N 1
ATOM 1616 C CA . SER A 1 202 ? 6.108 -3.311 13.448 1.00 70.25 202 SER A CA 1
ATOM 1617 C C . SER A 1 202 ? 7.093 -3.818 12.391 1.00 70.25 202 SER A C 1
ATOM 1619 O O . SER A 1 202 ? 7.219 -3.267 11.291 1.00 70.25 202 SER A O 1
ATOM 1621 N N . LYS A 1 203 ? 7.781 -4.923 12.703 1.00 69.81 203 LYS A N 1
ATOM 1622 C CA . LYS A 1 203 ? 8.539 -5.698 11.704 1.00 69.81 203 LYS A CA 1
ATOM 1623 C C . LYS A 1 203 ? 7.629 -6.589 10.856 1.00 69.81 203 LYS A C 1
ATOM 1625 O O . LYS A 1 203 ? 8.059 -7.096 9.827 1.00 69.81 203 LYS A O 1
ATOM 1630 N N . GLU A 1 204 ? 6.384 -6.766 11.276 1.00 76.88 204 GLU A N 1
ATOM 1631 C CA . GLU A 1 204 ? 5.463 -7.746 10.719 1.00 76.88 204 GLU A CA 1
ATOM 1632 C C . GLU A 1 204 ? 4.580 -7.098 9.659 1.00 76.88 204 GLU A C 1
ATOM 1634 O O . GLU A 1 204 ? 3.952 -6.067 9.903 1.00 76.88 204 GLU A O 1
ATOM 1639 N N . THR A 1 205 ? 4.515 -7.726 8.487 1.00 79.75 205 THR A N 1
ATOM 1640 C CA . THR A 1 205 ? 3.533 -7.372 7.460 1.00 79.75 205 THR A CA 1
ATOM 1641 C C . THR A 1 205 ? 2.400 -8.379 7.517 1.00 79.75 205 THR A C 1
ATOM 1643 O O . THR A 1 205 ? 2.637 -9.588 7.531 1.00 79.75 205 THR A O 1
ATOM 1646 N N . TRP A 1 206 ? 1.176 -7.879 7.585 1.00 82.75 206 TRP A N 1
ATOM 1647 C CA . TRP A 1 206 ? -0.025 -8.687 7.696 1.00 82.75 206 TRP A CA 1
ATOM 1648 C C . TRP A 1 206 ? -0.681 -8.870 6.339 1.00 82.75 206 TRP A C 1
ATOM 1650 O O . TRP A 1 206 ? -0.736 -7.940 5.531 1.00 82.75 206 TRP A O 1
ATOM 1660 N N . ILE A 1 207 ? -1.201 -10.071 6.118 1.00 79.44 207 ILE A N 1
ATOM 1661 C CA . ILE A 1 207 ? -1.994 -10.427 4.944 1.00 79.44 207 ILE A CA 1
ATOM 1662 C C . ILE A 1 207 ? -3.447 -10.500 5.399 1.00 79.44 207 ILE A C 1
ATOM 1664 O O . ILE A 1 207 ? -3.764 -11.328 6.248 1.00 79.44 207 ILE A O 1
ATOM 1668 N N . LEU A 1 208 ? -4.292 -9.621 4.859 1.00 78.19 208 LEU A N 1
ATOM 1669 C CA . LEU A 1 208 ? -5.692 -9.453 5.250 1.00 78.19 208 LEU A CA 1
ATOM 1670 C C . LEU A 1 208 ? -6.623 -9.845 4.088 1.00 78.19 208 LEU A C 1
ATOM 1672 O O . LEU A 1 208 ? -6.620 -9.144 3.068 1.00 78.19 208 LEU A O 1
ATOM 1676 N N . PRO A 1 209 ? -7.395 -10.942 4.177 1.00 71.75 209 PRO A N 1
ATOM 1677 C CA . PRO A 1 209 ? -8.411 -11.289 3.186 1.00 71.75 209 PRO A CA 1
ATOM 1678 C C . PRO A 1 209 ? -9.634 -10.357 3.231 1.00 71.75 209 PRO A C 1
ATOM 1680 O O . PRO A 1 209 ? -9.946 -9.728 4.240 1.00 71.75 209 PRO A O 1
ATOM 1683 N N . GLN A 1 210 ? -10.357 -10.279 2.114 1.00 66.06 210 GLN A N 1
ATOM 1684 C CA . GLN A 1 210 ? -11.534 -9.416 1.975 1.00 66.06 210 GLN A CA 1
ATOM 1685 C C . GLN A 1 210 ? -12.844 -10.058 2.454 1.00 66.06 210 GLN A C 1
ATOM 1687 O O . GLN A 1 210 ? -13.706 -9.354 2.982 1.00 66.06 210 GLN A O 1
ATOM 1692 N N . ASN A 1 211 ? -13.012 -11.369 2.247 1.00 56.75 211 ASN A N 1
ATOM 1693 C CA . ASN A 1 211 ? -14.246 -12.088 2.562 1.00 56.75 211 ASN A CA 1
ATOM 1694 C C . ASN A 1 211 ? -13.988 -13.147 3.646 1.00 56.75 211 ASN A C 1
ATOM 1696 O O . ASN A 1 211 ? -13.030 -13.912 3.547 1.00 56.75 211 ASN A O 1
ATOM 1700 N N . LEU A 1 212 ? -14.835 -13.147 4.681 1.00 53.53 212 LEU A N 1
ATOM 1701 C CA . LEU A 1 212 ? -14.802 -14.094 5.806 1.00 53.53 212 LEU A CA 1
ATOM 1702 C C . LEU A 1 212 ? -15.497 -15.421 5.476 1.00 53.53 212 LEU A C 1
ATOM 1704 O O . LEU A 1 212 ? -15.424 -16.342 6.287 1.00 53.53 212 LEU A O 1
ATOM 1708 N N . GLU A 1 213 ? -16.169 -15.514 4.323 1.00 48.88 213 GLU A N 1
ATOM 1709 C CA . GLU A 1 213 ? -16.728 -16.757 3.780 1.00 48.88 213 GLU A CA 1
ATOM 1710 C C . GLU A 1 213 ? -15.590 -17.671 3.320 1.00 48.88 213 GLU A C 1
ATOM 1712 O O . GLU A 1 213 ? -15.308 -17.854 2.139 1.00 48.88 213 GLU A O 1
ATOM 1717 N N . PHE A 1 214 ? -14.868 -18.186 4.302 1.00 43.81 214 PHE A N 1
ATOM 1718 C CA . PHE A 1 214 ? -14.019 -19.342 4.153 1.00 43.81 214 PHE A CA 1
ATOM 1719 C C . PHE A 1 214 ? -14.933 -20.544 4.381 1.00 43.81 214 PHE A C 1
ATOM 1721 O O . PHE A 1 214 ? -15.131 -20.964 5.520 1.00 43.81 214 PHE A O 1
ATOM 1728 N N . ASP A 1 215 ? -15.556 -21.034 3.312 1.00 39.00 215 ASP A N 1
ATOM 1729 C CA . ASP A 1 215 ? -16.045 -22.408 3.315 1.00 39.00 215 ASP A CA 1
ATOM 1730 C C . ASP A 1 215 ? -14.810 -23.279 3.076 1.00 39.00 215 ASP A C 1
ATOM 1732 O O . ASP A 1 215 ? -14.126 -23.143 2.057 1.00 39.00 215 ASP A O 1
ATOM 1736 N N . GLU A 1 216 ? -14.441 -24.086 4.068 1.00 33.53 216 GLU A N 1
ATOM 1737 C CA . GLU A 1 216 ? -13.440 -25.133 3.889 1.00 33.53 216 GLU A CA 1
ATOM 1738 C C . GLU A 1 216 ? -14.013 -26.150 2.890 1.00 33.53 216 GLU A C 1
ATOM 1740 O O . GLU A 1 216 ? -14.753 -27.065 3.255 1.00 33.53 216 GLU A O 1
ATOM 1745 N N . HIS A 1 217 ? -13.717 -25.957 1.607 1.00 34.47 217 HIS A N 1
ATOM 1746 C CA . HIS A 1 217 ? -13.968 -26.924 0.540 1.00 34.47 217 HIS A CA 1
ATOM 1747 C C . HIS A 1 217 ? -12.658 -27.286 -0.157 1.00 34.47 217 HIS A C 1
ATOM 1749 O O . HIS A 1 217 ? -11.893 -26.361 -0.525 1.00 34.47 217 HIS A O 1
#

pLDDT: mean 75.26, std 10.92, range [33.53, 90.94]

Radius of gyration: 23.86 Å; chains: 1; bounding box: 52×59×61 Å

Secondary structure (DSSP, 8-state):
-TT-EEETT-SS-----------S--SS--HHHHHHHHHHHHHHHHHHHHHHHHHHHHHHHHHHHHHHHHHHTT--GGGTHHHHHHHHHHHHHHHHHHHHHHHHHHHHHHHHHTT-EEE----EEEEEEEEEEEEEETTEEEEEEEEEEEETTEEEESEEETTEEEEEEEEEETTTEEEEEEEEEES--TT-SEEEEEETT-SPEEEEES-------

Foldseek 3Di:
DFFFKDWAVRDDDFPQDADDFPDPDDPDDPVVLLVLVLCVLCVCLVVLVVVLVVLVVVLVVVCCVPVVVCVVVPHDCVVCVVSVVVVVVSVVVSVVSSVVSVVVSVVVSVCSVVVLARETQKAFRIKMWGQRDWDQDPVGIHTDIWIWIQISSDTFTPKDWPQKDKDKDWDQDPVRHIDIHIDIDGDDDLDRQWTWIDGPVDSHIYIYGHDSPPPPD